Protein AF-A0A961HX75-F1 (afdb_monomer_lite)

Foldseek 3Di:
DDDDDPDPPPVVVVVVVVVVVVVVVVVVVVVCCCCVQPVVLVVVVVVQVVCCVPPLDGDDPPPDDDHPPVSVVVSVVVVVVSVVVVVVVVVVVVVVVVVVVVVVVVLVVLVVVLVVLLVVLVVVLVVDPDPVVNVVSVVVNVVSVLVNVLSVVVVVCVVVVDDDPVVVVVVNVVVVVVVPDDPDDDD

Secondary structure (DSSP, 8-state):
-------SSHHHHHHHHHHHHHHHHHHHHHHHHHIIIIIHHHHHHHHHHHHHHHH--PPPGGG-PPPPHHHHHHHHHHHHHHHHHHHHHHHHHHHHHHHHHHHHHHHHHHHHHHHHHHHHHHHHHHH--SHHHHHHHHHHHHHHHHHHHHHHHHHHHHHHS---HHHHHHHHHHHHHHHHS-S----

pLDDT: mean 78.59, std 14.72, range [42.94, 96.75]

Sequence (187 aa):
PEDESPGSQSYGMLSVLFPVLMWLASLVVAYVAVNRLVLRHVRRLSRKMRRFAVDRRLPPDAELPPMSRELAELDGAFTSMALALMADEAQMEDALREKNVLLREVYHRVKNNLQMISSIMNLQMRKAANPETRAALKRLQDRVLGLASVHRNLYQSADLSKTDAGALLREIFDQTLLAAIPPGIDP

Structure (mmCIF, N/CA/C/O backbone):
data_AF-A0A961HX75-F1
#
_entry.id   AF-A0A961HX75-F1
#
loop_
_atom_site.group_PDB
_atom_site.id
_atom_site.type_symbol
_atom_site.label_atom_id
_atom_site.label_alt_id
_atom_site.label_comp_id
_atom_site.label_asym_id
_atom_site.label_entity_id
_atom_site.label_seq_id
_atom_site.pdbx_PDB_ins_code
_atom_site.Cartn_x
_atom_site.Cartn_y
_atom_site.Cartn_z
_atom_site.occupancy
_atom_site.B_iso_or_equiv
_atom_site.auth_seq_id
_atom_site.auth_comp_id
_atom_site.auth_asym_id
_atom_site.auth_atom_id
_atom_site.pdbx_PDB_model_num
ATOM 1 N N . PRO A 1 1 ? 24.519 -1.259 -100.105 1.00 42.94 1 PRO A N 1
ATOM 2 C CA . PRO A 1 1 ? 25.694 -1.292 -99.210 1.00 42.94 1 PRO A CA 1
ATOM 3 C C . PRO A 1 1 ? 25.250 -0.939 -97.792 1.00 42.94 1 PRO A C 1
ATOM 5 O O . PRO A 1 1 ? 24.890 0.201 -97.512 1.00 42.94 1 PRO A O 1
ATOM 8 N N . GLU A 1 2 ? 25.152 -1.996 -96.998 1.00 59.16 2 GLU A N 1
ATOM 9 C CA . GLU A 1 2 ? 24.841 -2.046 -95.570 1.00 59.16 2 GLU A CA 1
ATOM 10 C C . GLU A 1 2 ? 25.858 -1.229 -94.755 1.00 59.16 2 GLU A C 1
ATOM 12 O O . GLU A 1 2 ? 27.020 -1.161 -95.152 1.00 59.16 2 GLU A O 1
ATOM 17 N N . ASP A 1 3 ? 25.433 -0.605 -93.651 1.00 49.53 3 ASP A N 1
ATOM 18 C CA . ASP A 1 3 ? 25.789 -1.112 -92.314 1.00 49.53 3 ASP A CA 1
ATOM 19 C C . ASP A 1 3 ? 25.005 -0.353 -91.220 1.00 49.53 3 ASP A C 1
ATOM 21 O O . ASP A 1 3 ? 25.159 0.856 -91.022 1.00 49.53 3 ASP A O 1
ATOM 25 N N . GLU A 1 4 ? 24.123 -1.072 -90.527 1.00 57.16 4 GLU A N 1
ATOM 26 C CA . GLU A 1 4 ? 23.479 -0.639 -89.288 1.00 57.16 4 GLU A CA 1
ATOM 27 C C . GLU A 1 4 ? 24.464 -0.847 -88.130 1.00 57.16 4 GLU A C 1
ATOM 29 O O . GLU A 1 4 ? 24.914 -1.963 -87.891 1.00 57.16 4 GLU A O 1
ATOM 34 N N . SER A 1 5 ? 24.764 0.195 -87.347 1.00 59.12 5 SER A N 1
ATOM 35 C CA . SER A 1 5 ? 25.568 0.054 -86.124 1.00 59.12 5 SER A CA 1
ATOM 36 C C . SER A 1 5 ? 24.761 0.445 -84.876 1.00 59.12 5 SER A C 1
ATOM 38 O O . SER A 1 5 ? 24.700 1.626 -84.521 1.00 59.12 5 SER A O 1
ATOM 40 N N . PRO A 1 6 ? 24.130 -0.514 -84.169 1.00 53.59 6 PRO A N 1
ATOM 41 C CA . PRO A 1 6 ? 23.463 -0.270 -82.895 1.00 53.59 6 PRO A CA 1
ATOM 42 C C . PRO A 1 6 ? 24.444 -0.544 -81.741 1.00 53.59 6 PRO A C 1
ATOM 44 O O . PRO A 1 6 ? 24.387 -1.585 -81.097 1.00 53.59 6 PRO A O 1
ATOM 47 N N . GLY A 1 7 ? 25.394 0.366 -81.493 1.00 55.06 7 GLY A N 1
ATOM 48 C CA . GLY A 1 7 ? 26.482 0.127 -80.523 1.00 55.06 7 GLY A CA 1
ATOM 49 C C . GLY A 1 7 ? 26.554 1.057 -79.304 1.00 55.06 7 GLY A C 1
ATOM 50 O O . GLY A 1 7 ? 27.229 0.733 -78.330 1.00 55.06 7 GLY A O 1
ATOM 51 N N . SER A 1 8 ? 25.890 2.217 -79.312 1.00 55.38 8 SER A N 1
ATOM 52 C CA . SER A 1 8 ? 26.200 3.297 -78.353 1.00 55.38 8 SER A CA 1
ATOM 53 C C . SER A 1 8 ? 25.237 3.449 -77.168 1.00 55.38 8 SER A C 1
ATOM 55 O O . SER A 1 8 ? 25.562 4.167 -76.224 1.00 55.38 8 SER A O 1
ATOM 57 N N . GLN A 1 9 ? 24.089 2.760 -77.143 1.00 55.41 9 GLN A N 1
ATOM 58 C CA . GLN A 1 9 ? 23.118 2.918 -76.043 1.00 55.41 9 GLN A CA 1
ATOM 59 C C . GLN A 1 9 ? 23.519 2.197 -74.741 1.00 55.41 9 GLN A C 1
ATOM 61 O O . GLN A 1 9 ? 23.086 2.594 -73.661 1.00 55.41 9 GLN A O 1
ATOM 66 N N . SER A 1 10 ? 24.385 1.179 -74.799 1.00 56.91 10 SER A N 1
ATOM 67 C CA . SER A 1 10 ? 24.663 0.329 -73.629 1.00 56.91 10 SER A CA 1
ATOM 68 C C . SER A 1 10 ? 25.615 0.959 -72.595 1.00 56.91 10 SER A C 1
ATOM 70 O O . SER A 1 10 ? 25.584 0.580 -71.425 1.00 56.91 10 SER A O 1
ATOM 72 N N . TYR A 1 11 ? 26.432 1.948 -72.985 1.00 61.22 11 TYR A N 1
ATOM 73 C CA . TYR A 1 11 ? 27.425 2.579 -72.097 1.00 61.22 11 TYR A CA 1
ATOM 74 C C . TYR A 1 11 ? 26.837 3.659 -71.171 1.00 61.22 11 TYR A C 1
ATOM 76 O O . TYR A 1 11 ? 27.363 3.884 -70.081 1.00 61.22 11 TYR A O 1
ATOM 84 N N . GLY A 1 12 ? 25.723 4.294 -71.554 1.00 62.84 12 GLY A N 1
ATOM 85 C CA . GLY A 1 12 ? 25.039 5.294 -70.720 1.00 62.84 12 GLY A CA 1
ATOM 86 C C . GLY A 1 12 ? 24.249 4.689 -69.554 1.00 62.84 12 GLY A C 1
ATOM 87 O O . GLY A 1 12 ? 24.083 5.324 -68.518 1.00 62.84 12 GLY A O 1
ATOM 88 N N . MET A 1 13 ? 23.796 3.440 -69.687 1.00 63.06 13 MET A N 1
ATOM 89 C CA . MET A 1 13 ? 23.022 2.763 -68.642 1.00 63.06 13 MET A CA 1
ATOM 90 C C . MET A 1 13 ? 23.916 2.283 -67.486 1.00 63.06 13 MET A C 1
ATOM 92 O O . MET A 1 13 ? 23.516 2.342 -66.325 1.00 63.06 13 MET A O 1
ATOM 96 N N . LEU A 1 14 ? 25.157 1.877 -67.787 1.00 66.81 14 LEU A N 1
ATOM 97 C CA . LEU A 1 14 ? 26.126 1.382 -66.802 1.00 66.81 14 LEU A CA 1
ATOM 98 C C . LEU A 1 14 ? 26.693 2.501 -65.902 1.00 66.81 14 LEU A C 1
ATOM 100 O O . LEU A 1 14 ? 26.947 2.266 -64.720 1.00 66.81 14 LEU A O 1
ATOM 104 N N . SER A 1 15 ? 26.848 3.725 -66.424 1.00 77.00 15 SER A N 1
ATOM 105 C CA . SER A 1 15 ? 27.356 4.881 -65.664 1.00 77.00 15 SER A CA 1
ATOM 106 C C . SER A 1 15 ? 26.352 5.425 -64.643 1.00 77.00 15 SER A C 1
ATOM 108 O O . SER A 1 15 ? 26.761 5.927 -63.599 1.00 77.00 15 SER A O 1
ATOM 110 N N . VAL A 1 16 ? 25.048 5.277 -64.897 1.00 84.62 16 VAL A N 1
ATOM 111 C CA . VAL A 1 16 ? 23.970 5.619 -63.949 1.00 84.62 16 VAL A CA 1
ATOM 112 C C . VAL A 1 16 ? 23.748 4.501 -62.925 1.00 84.62 16 VAL A C 1
ATOM 114 O O . VAL A 1 16 ? 23.386 4.769 -61.779 1.00 84.62 16 VAL A O 1
ATOM 117 N N . LEU A 1 17 ? 24.020 3.248 -63.299 1.00 87.12 17 LEU A N 1
ATOM 118 C CA . LEU A 1 17 ? 23.822 2.091 -62.427 1.00 87.12 17 LEU A CA 1
ATOM 119 C C . LEU A 1 17 ? 24.716 2.138 -61.178 1.00 87.12 17 LEU A C 1
ATOM 121 O O . LEU A 1 17 ? 24.259 1.833 -60.079 1.00 87.12 17 LEU A O 1
ATOM 125 N N . PHE A 1 18 ? 25.978 2.546 -61.331 1.00 89.25 18 PHE A N 1
ATOM 126 C CA . PHE A 1 18 ? 26.947 2.574 -60.232 1.00 89.25 18 PHE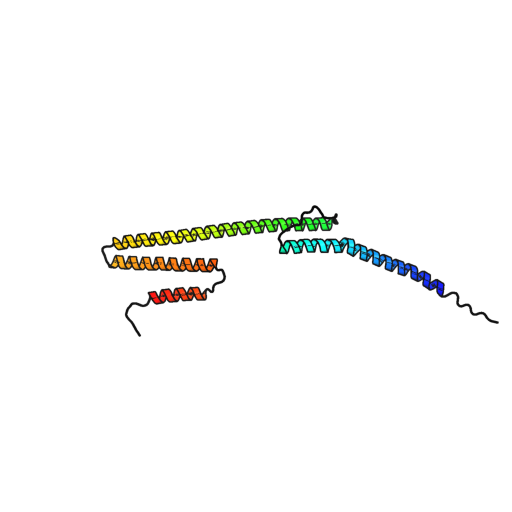 A CA 1
ATOM 127 C C . PHE A 1 18 ? 26.587 3.582 -59.114 1.00 89.25 18 PHE A C 1
ATOM 129 O O . PHE A 1 18 ? 26.524 3.165 -57.954 1.00 89.25 18 PHE A O 1
ATOM 136 N N . PRO A 1 19 ? 26.275 4.866 -59.402 1.00 93.00 19 PRO A N 1
ATOM 137 C CA . PRO A 1 19 ? 25.809 5.819 -58.392 1.00 93.00 19 PRO A CA 1
ATOM 138 C C . PRO A 1 19 ? 24.528 5.376 -57.684 1.00 93.00 19 PRO A C 1
ATOM 140 O O . PRO A 1 19 ? 24.415 5.527 -56.469 1.00 93.00 19 PRO A O 1
ATOM 143 N N . VAL A 1 20 ? 23.577 4.793 -58.420 1.00 93.50 20 VAL A N 1
ATOM 144 C CA . VAL A 1 20 ? 22.322 4.289 -57.843 1.00 93.50 20 VAL A CA 1
ATOM 145 C C . VAL A 1 20 ? 22.597 3.132 -56.882 1.00 93.50 20 VAL A C 1
ATOM 147 O O . VAL A 1 20 ? 22.057 3.099 -55.776 1.00 93.50 20 VAL A O 1
ATOM 150 N N . LEU A 1 21 ? 23.484 2.211 -57.261 1.00 94.50 21 LEU A N 1
ATOM 151 C CA . LEU A 1 21 ? 23.873 1.076 -56.426 1.00 94.50 21 LEU A CA 1
ATOM 152 C C . LEU A 1 21 ? 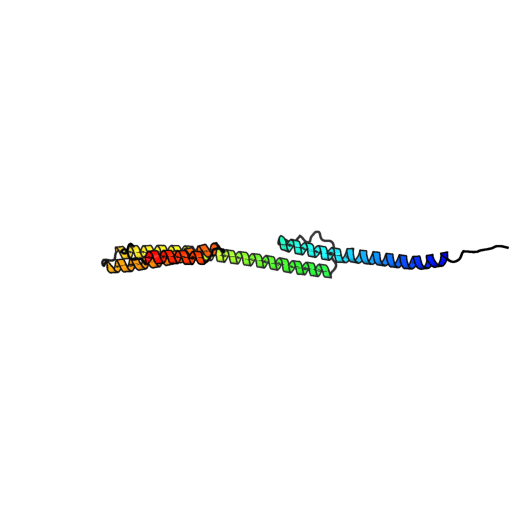24.618 1.538 -55.163 1.00 94.50 21 LEU A C 1
ATOM 154 O O . LEU A 1 21 ? 24.349 1.040 -54.071 1.00 94.50 21 LEU A O 1
ATOM 158 N N . MET A 1 22 ? 25.481 2.548 -55.279 1.00 93.81 22 MET A N 1
ATOM 159 C CA . MET A 1 22 ? 26.133 3.194 -54.135 1.00 93.81 22 MET A CA 1
ATOM 160 C C . MET A 1 22 ? 25.150 3.900 -53.205 1.00 93.81 22 MET A C 1
ATOM 162 O O . MET A 1 22 ? 25.266 3.779 -51.983 1.00 93.81 22 MET A O 1
ATOM 166 N N . TRP A 1 23 ? 24.150 4.583 -53.755 1.00 96.56 23 TRP A N 1
ATOM 167 C CA . TRP A 1 23 ? 23.112 5.227 -52.959 1.00 96.56 23 TRP A CA 1
ATOM 168 C C . TRP A 1 23 ? 22.277 4.199 -52.183 1.00 96.56 23 TRP A C 1
ATOM 170 O O . TRP A 1 23 ? 22.067 4.353 -50.980 1.00 96.56 23 TRP A O 1
ATOM 180 N N . LEU A 1 24 ? 21.901 3.090 -52.828 1.00 96.75 24 LEU A N 1
ATOM 181 C CA . LEU A 1 24 ? 21.219 1.969 -52.173 1.00 96.75 24 LEU A CA 1
ATOM 182 C C . LEU A 1 24 ? 22.079 1.324 -51.081 1.00 96.75 24 LEU A C 1
ATOM 184 O O . LEU A 1 24 ? 21.587 1.077 -49.980 1.00 96.75 24 LEU A O 1
ATOM 188 N N . ALA A 1 25 ? 23.366 1.089 -51.344 1.00 95.75 25 ALA A N 1
ATOM 189 C CA . ALA A 1 25 ? 24.286 0.540 -50.351 1.00 95.75 25 ALA A CA 1
ATOM 190 C C . ALA A 1 25 ? 24.419 1.464 -49.129 1.00 95.75 25 ALA A C 1
ATOM 192 O O . ALA A 1 25 ? 24.358 0.995 -47.992 1.00 95.75 25 ALA A O 1
ATOM 193 N N . SER A 1 26 ? 24.527 2.779 -49.345 1.00 95.19 26 SER A N 1
ATOM 194 C CA . SER A 1 26 ? 24.549 3.779 -48.272 1.00 95.19 26 SER A CA 1
ATOM 195 C C . SER A 1 26 ? 23.266 3.746 -47.436 1.00 95.19 26 SER A C 1
ATOM 197 O O . SER A 1 26 ? 23.334 3.728 -46.205 1.00 95.19 26 SER A O 1
ATOM 199 N N . LEU A 1 27 ? 22.101 3.635 -48.085 1.00 96.44 27 LEU A N 1
ATOM 200 C CA . LEU A 1 27 ? 20.806 3.527 -47.410 1.00 96.44 27 LEU A CA 1
ATOM 201 C C . LEU A 1 27 ? 20.727 2.272 -46.526 1.00 96.44 27 LEU A C 1
ATOM 203 O O . LEU A 1 27 ? 20.264 2.335 -45.386 1.00 96.44 27 LEU A O 1
ATOM 207 N N . VAL A 1 28 ? 21.227 1.138 -47.026 1.00 95.44 28 VAL A N 1
ATOM 208 C CA . VAL A 1 28 ? 21.290 -0.123 -46.273 1.00 95.44 28 VAL A CA 1
ATOM 209 C C . VAL A 1 28 ? 22.224 0.007 -45.073 1.00 95.44 28 VAL A C 1
ATOM 211 O O . VAL A 1 28 ? 21.853 -0.388 -43.968 1.00 95.44 28 VAL A O 1
ATOM 214 N N . VAL A 1 29 ? 23.411 0.590 -45.251 1.00 94.38 29 VAL A N 1
ATOM 215 C CA . VAL A 1 29 ? 24.362 0.811 -44.151 1.00 94.38 29 VAL A CA 1
ATOM 216 C C . VAL A 1 29 ? 23.759 1.731 -43.091 1.00 94.38 29 VAL A C 1
ATOM 218 O O . VAL A 1 29 ? 23.823 1.404 -41.906 1.00 94.38 29 VAL A O 1
ATOM 221 N N . ALA A 1 30 ? 23.114 2.828 -43.492 1.00 91.25 30 ALA A N 1
ATOM 222 C CA . ALA A 1 30 ? 22.435 3.741 -42.578 1.00 91.25 30 ALA A CA 1
ATOM 223 C C . ALA A 1 30 ? 21.309 3.035 -41.805 1.00 91.25 30 ALA A C 1
ATOM 225 O O . ALA A 1 30 ? 21.233 3.143 -40.579 1.00 91.25 30 ALA A O 1
ATOM 226 N N . TYR A 1 31 ? 20.482 2.240 -42.490 1.00 91.56 31 TYR A N 1
ATOM 227 C CA . TYR A 1 31 ? 19.426 1.446 -41.862 1.00 91.56 31 TYR A CA 1
ATOM 228 C C . TYR A 1 31 ? 19.986 0.448 -40.838 1.00 91.56 31 TYR A C 1
ATOM 230 O O . TYR A 1 31 ? 19.513 0.378 -39.698 1.00 91.56 31 TYR A O 1
ATOM 238 N N . VAL A 1 32 ? 21.027 -0.304 -41.213 1.00 89.25 32 VAL A N 1
ATOM 239 C CA . VAL A 1 32 ? 21.689 -1.272 -40.328 1.00 89.25 32 VAL A CA 1
ATOM 240 C C . VAL A 1 32 ? 22.315 -0.567 -39.128 1.00 89.25 32 VAL A C 1
ATOM 242 O O . VAL A 1 32 ? 22.169 -1.052 -38.004 1.00 89.25 32 VAL A O 1
ATOM 245 N N . ALA A 1 33 ? 22.960 0.582 -39.332 1.00 86.50 33 ALA A N 1
ATOM 246 C CA . ALA A 1 33 ? 23.552 1.377 -38.266 1.00 86.50 33 ALA A CA 1
ATOM 247 C C . ALA A 1 33 ? 22.489 1.827 -37.254 1.00 86.50 33 ALA A C 1
ATOM 249 O O . ALA A 1 33 ? 22.616 1.518 -36.071 1.00 86.50 33 ALA A O 1
ATOM 250 N N . VAL A 1 34 ? 21.395 2.451 -37.702 1.00 85.31 34 VAL A N 1
ATOM 251 C CA . VAL A 1 34 ? 20.303 2.910 -36.821 1.00 85.31 34 VAL A CA 1
ATOM 252 C C . VAL A 1 34 ? 19.674 1.743 -36.059 1.00 85.31 34 VAL A C 1
ATOM 254 O O . VAL A 1 34 ? 19.490 1.804 -34.838 1.00 85.31 34 VAL A O 1
ATOM 257 N N . ASN A 1 35 ? 19.381 0.643 -36.754 1.00 84.31 35 ASN A N 1
ATOM 258 C CA . ASN A 1 35 ? 18.752 -0.517 -36.132 1.00 84.31 35 ASN A CA 1
ATOM 259 C C . ASN A 1 35 ? 19.670 -1.200 -35.107 1.00 84.31 35 ASN A C 1
ATOM 261 O O . ASN A 1 35 ? 19.211 -1.635 -34.045 1.00 84.31 35 ASN A O 1
ATOM 265 N N . ARG A 1 36 ? 20.977 -1.271 -35.383 1.00 77.94 36 ARG A N 1
ATOM 266 C CA . ARG A 1 36 ? 21.943 -1.948 -34.511 1.00 77.94 36 ARG A CA 1
ATOM 267 C C . ARG A 1 36 ? 22.401 -1.077 -33.338 1.00 77.94 36 ARG A C 1
ATOM 269 O O . ARG A 1 36 ? 22.545 -1.617 -32.242 1.00 77.94 36 ARG A O 1
ATOM 276 N N . LEU A 1 37 ? 22.610 0.224 -33.548 1.00 75.25 37 LEU A N 1
ATOM 277 C CA . LEU A 1 37 ? 23.137 1.151 -32.538 1.00 75.25 37 LEU A CA 1
ATOM 278 C C . LEU A 1 37 ? 22.048 1.754 -31.653 1.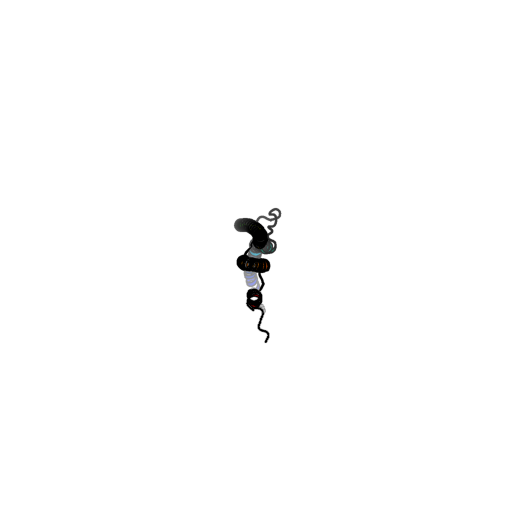00 75.25 37 LEU A C 1
ATOM 280 O O . LEU A 1 37 ? 22.265 1.876 -30.455 1.00 75.25 37 LEU A O 1
ATOM 284 N N . VAL A 1 38 ? 20.873 2.090 -32.187 1.00 78.94 38 VAL A N 1
ATOM 285 C CA . VAL A 1 38 ? 19.856 2.828 -31.416 1.00 78.94 38 VAL A CA 1
ATOM 286 C C . VAL A 1 38 ? 18.732 1.900 -30.974 1.00 78.94 38 VAL A C 1
ATOM 288 O O . VAL A 1 38 ? 18.509 1.689 -29.778 1.00 78.94 38 VAL A O 1
ATOM 291 N N . LEU A 1 39 ? 18.053 1.270 -31.938 1.00 81.44 39 LEU A N 1
ATOM 292 C CA . LEU A 1 39 ? 16.829 0.509 -31.668 1.00 81.44 39 LEU A CA 1
ATOM 293 C C . LEU A 1 39 ? 17.068 -0.682 -30.731 1.00 81.44 39 LEU A C 1
ATOM 295 O O . LEU A 1 39 ? 16.224 -0.980 -29.884 1.00 81.44 39 LEU A O 1
ATOM 299 N N . ARG A 1 40 ? 18.225 -1.348 -30.825 1.00 81.81 40 ARG A N 1
ATOM 300 C CA . ARG A 1 40 ? 18.572 -2.466 -29.934 1.00 81.81 40 ARG A CA 1
ATOM 301 C C . ARG A 1 40 ? 18.650 -2.047 -28.461 1.00 81.81 40 ARG A C 1
ATOM 303 O O . ARG A 1 40 ? 18.170 -2.793 -27.605 1.00 81.81 40 ARG A O 1
ATOM 310 N N . HIS A 1 41 ? 19.229 -0.886 -28.161 1.00 81.50 41 HIS A N 1
ATOM 311 C CA . HIS A 1 41 ? 19.435 -0.435 -26.784 1.00 81.50 41 HIS A CA 1
ATOM 312 C C . HIS A 1 41 ? 18.163 0.144 -26.165 1.00 81.50 41 HIS A C 1
ATOM 314 O O . HIS A 1 41 ? 17.824 -0.213 -25.037 1.00 81.50 41 HIS A O 1
ATOM 320 N N . VAL A 1 42 ? 17.385 0.916 -26.928 1.00 83.69 42 VAL A N 1
ATOM 321 C CA . VAL A 1 42 ? 16.081 1.428 -26.470 1.00 83.69 42 VAL A CA 1
ATOM 322 C C . VAL A 1 42 ? 15.125 0.274 -26.155 1.00 83.69 42 VAL A C 1
ATOM 324 O O . VAL A 1 42 ? 14.537 0.213 -25.075 1.00 83.69 42 VAL A O 1
ATOM 327 N N . ARG A 1 43 ? 15.029 -0.727 -27.044 1.00 83.94 43 ARG A N 1
ATOM 328 C CA . ARG A 1 43 ? 14.218 -1.935 -26.791 1.00 83.94 43 ARG A CA 1
ATOM 329 C C . ARG A 1 43 ? 14.729 -2.756 -25.606 1.00 83.94 43 ARG A C 1
ATOM 331 O O . ARG A 1 43 ? 13.977 -3.540 -25.031 1.00 83.94 43 ARG A O 1
ATOM 338 N N . ARG A 1 44 ? 16.011 -2.655 -25.254 1.00 81.88 44 ARG A N 1
ATOM 339 C CA . ARG A 1 44 ? 16.584 -3.332 -24.083 1.00 81.88 44 ARG A CA 1
ATOM 340 C C . ARG A 1 44 ? 16.188 -2.625 -22.791 1.00 81.88 44 ARG A C 1
ATOM 342 O O . ARG A 1 44 ? 15.696 -3.306 -21.896 1.00 81.88 44 ARG A O 1
ATOM 349 N N . LEU A 1 45 ? 16.313 -1.301 -22.732 1.00 84.69 45 LEU A N 1
ATOM 350 C CA . LEU A 1 45 ? 15.868 -0.517 -21.581 1.00 84.69 45 LEU A CA 1
ATOM 351 C C . LEU A 1 45 ? 14.355 -0.661 -21.358 1.00 84.69 45 LEU A C 1
ATOM 353 O O . LEU A 1 45 ? 13.926 -1.001 -20.262 1.00 84.69 45 LEU A O 1
ATOM 357 N N . SER A 1 46 ? 13.550 -0.554 -22.419 1.00 86.69 46 SER A N 1
ATOM 358 C CA . SER A 1 46 ? 12.098 -0.770 -22.339 1.00 86.69 46 SER A CA 1
ATOM 359 C C . SER A 1 46 ? 11.737 -2.152 -21.770 1.00 86.69 46 SER A C 1
ATOM 361 O O . SER A 1 46 ? 10.820 -2.279 -20.959 1.00 86.69 46 SER A O 1
ATOM 363 N N . ARG A 1 47 ? 12.490 -3.203 -22.131 1.00 86.38 47 ARG A N 1
ATOM 364 C CA . ARG A 1 47 ? 12.309 -4.540 -21.544 1.00 86.38 47 ARG A CA 1
ATOM 365 C C . ARG A 1 47 ? 12.700 -4.594 -20.065 1.00 86.38 47 ARG A C 1
ATOM 367 O O . ARG A 1 47 ? 11.980 -5.249 -19.318 1.00 86.38 47 ARG A O 1
ATOM 374 N N . LYS A 1 48 ? 13.786 -3.930 -19.640 1.00 84.56 48 LYS A N 1
ATOM 375 C CA . LYS A 1 48 ? 14.157 -3.812 -18.214 1.00 84.56 48 LYS A CA 1
ATOM 376 C C . LYS A 1 48 ? 13.040 -3.126 -17.424 1.00 84.56 48 LYS A C 1
ATOM 378 O O . LYS A 1 48 ? 12.554 -3.700 -16.457 1.00 84.56 48 LYS A O 1
ATOM 383 N N . MET A 1 49 ? 12.574 -1.966 -17.891 1.00 88.12 49 MET A N 1
ATOM 384 C CA . MET A 1 49 ? 11.502 -1.198 -17.246 1.00 88.12 49 MET A CA 1
ATOM 385 C C . MET A 1 49 ? 10.211 -2.011 -17.134 1.00 88.12 49 MET A C 1
ATOM 387 O O . MET A 1 49 ? 9.606 -2.067 -16.069 1.00 88.12 49 MET A O 1
ATOM 391 N N . ARG A 1 50 ? 9.809 -2.704 -18.209 1.00 88.38 50 ARG A N 1
ATOM 392 C CA . ARG A 1 50 ? 8.595 -3.530 -18.197 1.00 88.38 50 ARG A CA 1
ATOM 393 C C . ARG A 1 50 ? 8.707 -4.732 -17.259 1.00 88.38 50 ARG A C 1
ATOM 395 O O . ARG A 1 50 ? 7.719 -5.086 -16.636 1.00 88.38 50 ARG A O 1
ATOM 402 N N . ARG A 1 51 ? 9.887 -5.352 -17.149 1.00 87.50 51 ARG A N 1
ATOM 403 C CA . ARG A 1 51 ? 10.125 -6.429 -16.173 1.00 87.50 51 ARG A CA 1
ATOM 404 C C . ARG A 1 51 ? 10.095 -5.903 -14.743 1.00 87.50 51 ARG A C 1
ATOM 406 O O . ARG A 1 51 ? 9.424 -6.491 -13.909 1.00 87.50 51 ARG A O 1
ATOM 413 N N . PHE A 1 52 ? 10.740 -4.769 -14.477 1.00 89.75 52 PHE A N 1
ATOM 414 C CA . PHE A 1 52 ? 10.681 -4.123 -13.167 1.00 89.75 52 PHE A CA 1
ATOM 415 C C . PHE A 1 52 ? 9.246 -3.749 -12.767 1.00 89.75 52 PHE A C 1
ATOM 417 O O . PHE A 1 52 ? 8.868 -3.929 -11.616 1.00 89.75 52 PHE A O 1
ATOM 424 N N . ALA A 1 53 ? 8.427 -3.287 -13.715 1.00 87.62 53 ALA A N 1
ATOM 425 C CA . ALA A 1 53 ? 7.027 -2.958 -13.457 1.00 87.62 53 ALA A CA 1
ATOM 426 C C . ALA A 1 53 ? 6.177 -4.165 -13.013 1.00 87.62 53 ALA A C 1
ATOM 428 O O . ALA A 1 53 ? 5.156 -3.960 -12.367 1.00 87.62 53 ALA A O 1
ATOM 429 N N . VAL A 1 54 ? 6.583 -5.395 -13.353 1.00 89.00 54 VAL A N 1
ATOM 430 C CA . VAL A 1 54 ? 5.880 -6.628 -12.962 1.00 89.00 54 VAL A CA 1
ATOM 431 C C . VAL A 1 54 ? 6.516 -7.258 -11.724 1.00 89.00 54 VAL A C 1
ATOM 433 O O . VAL A 1 54 ? 5.816 -7.560 -10.766 1.00 89.00 54 VAL A O 1
ATOM 436 N N . ASP A 1 55 ? 7.840 -7.422 -11.727 1.00 88.62 55 ASP A N 1
ATOM 437 C CA . ASP A 1 55 ? 8.540 -8.250 -10.738 1.00 88.62 55 ASP A CA 1
ATOM 438 C C . ASP A 1 55 ? 9.254 -7.438 -9.647 1.00 88.62 55 ASP A C 1
ATOM 440 O O . ASP A 1 55 ? 9.834 -8.031 -8.739 1.00 88.62 55 ASP A O 1
ATOM 444 N N . ARG A 1 56 ? 9.295 -6.099 -9.755 1.00 86.19 56 ARG A N 1
ATOM 445 C CA . ARG A 1 56 ? 10.046 -5.185 -8.863 1.00 86.19 56 ARG A CA 1
ATOM 446 C C . ARG A 1 56 ? 11.523 -5.555 -8.674 1.00 86.19 56 ARG A C 1
ATOM 448 O O . ARG A 1 56 ? 12.143 -5.192 -7.684 1.00 86.19 56 ARG A O 1
ATOM 455 N N . ARG A 1 57 ? 12.121 -6.277 -9.626 1.00 83.50 57 ARG A N 1
ATOM 456 C CA . ARG A 1 57 ? 13.525 -6.714 -9.570 1.00 83.50 57 ARG A CA 1
ATOM 457 C C . ARG A 1 57 ? 14.357 -6.020 -10.634 1.00 83.50 57 ARG A C 1
ATOM 459 O O . ARG A 1 57 ? 13.979 -5.999 -11.808 1.00 83.50 57 ARG A O 1
ATOM 466 N N . LEU A 1 58 ? 15.519 -5.513 -10.230 1.00 81.44 58 LEU A N 1
ATOM 467 C CA . LEU A 1 58 ? 16.546 -5.072 -11.165 1.00 81.44 58 LEU A CA 1
ATOM 468 C C . LEU A 1 58 ? 17.474 -6.245 -11.521 1.00 81.44 58 LEU A C 1
ATOM 470 O O . LEU A 1 58 ? 17.905 -6.974 -10.626 1.00 81.44 58 LEU A O 1
ATOM 474 N N . PRO A 1 59 ? 17.793 -6.456 -12.809 1.00 71.88 59 PRO A N 1
ATOM 475 C CA . PRO A 1 59 ? 18.829 -7.401 -13.204 1.00 71.88 59 PRO A CA 1
ATOM 476 C C . PRO A 1 59 ? 20.208 -6.917 -12.721 1.00 71.88 59 PRO A C 1
ATOM 478 O O . PRO A 1 59 ? 20.458 -5.716 -12.796 1.00 71.88 59 PRO A O 1
ATOM 481 N N . PRO A 1 60 ? 21.121 -7.816 -12.313 1.00 69.19 60 PRO A N 1
ATOM 482 C CA . PRO A 1 60 ? 22.502 -7.453 -12.001 1.00 69.19 60 PRO A CA 1
ATOM 483 C C . PRO A 1 60 ? 23.205 -6.810 -13.207 1.00 69.19 60 PRO A C 1
ATOM 485 O O . PRO A 1 60 ? 23.085 -7.299 -14.333 1.00 69.19 60 PRO A O 1
ATOM 488 N N . ASP A 1 61 ? 23.984 -5.752 -12.975 1.00 67.00 61 ASP A N 1
ATOM 489 C CA . ASP A 1 61 ? 24.659 -4.981 -14.036 1.00 67.00 61 ASP A CA 1
ATOM 490 C C . ASP A 1 61 ? 25.813 -5.728 -14.73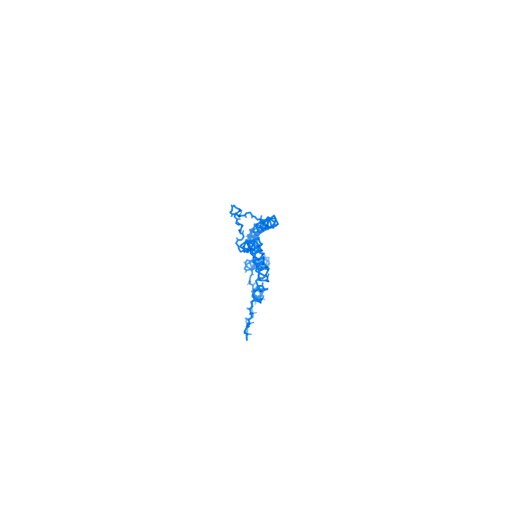5 1.00 67.00 61 ASP A C 1
ATOM 492 O O . ASP A 1 61 ? 26.347 -5.260 -15.740 1.00 67.00 61 ASP A O 1
ATOM 496 N N . ALA A 1 62 ? 26.185 -6.912 -14.242 1.00 58.09 62 ALA A N 1
ATOM 497 C CA . ALA A 1 62 ? 27.438 -7.590 -14.573 1.00 58.09 62 ALA A CA 1
ATOM 498 C C . ALA A 1 62 ? 27.555 -8.149 -16.009 1.00 58.09 62 ALA A C 1
ATOM 500 O O . ALA A 1 62 ? 28.657 -8.472 -16.440 1.00 58.09 62 ALA A O 1
ATOM 501 N N . GLU A 1 63 ? 26.470 -8.255 -16.781 1.00 59.59 63 GLU A N 1
ATOM 502 C CA . GLU A 1 63 ? 26.485 -8.959 -18.084 1.00 59.59 63 GLU A CA 1
ATOM 503 C C . GLU A 1 63 ? 26.215 -8.055 -19.292 1.00 59.59 63 GLU A C 1
ATOM 505 O O . GLU A 1 63 ? 25.839 -8.496 -20.382 1.00 59.59 63 GLU A O 1
ATOM 510 N N . LEU A 1 64 ? 26.336 -6.749 -19.101 1.00 64.25 64 LEU A N 1
ATOM 511 C CA . LEU A 1 64 ? 25.764 -5.777 -20.008 1.00 64.25 64 LEU A CA 1
ATOM 512 C C . LEU A 1 64 ? 26.849 -5.192 -20.936 1.00 64.25 64 LEU A C 1
ATOM 514 O O . LEU A 1 64 ? 27.745 -4.502 -20.463 1.00 64.25 64 LEU A O 1
ATOM 518 N N . PRO A 1 65 ? 26.767 -5.416 -22.269 1.00 68.50 65 PRO A N 1
ATOM 519 C CA . PRO A 1 65 ? 27.684 -4.791 -23.217 1.00 68.50 65 PRO A CA 1
ATOM 520 C C . PRO A 1 65 ? 27.655 -3.263 -23.077 1.00 68.50 65 PRO A C 1
ATOM 522 O O . PRO A 1 65 ? 26.576 -2.730 -22.772 1.00 68.50 65 PRO A O 1
ATOM 525 N N . PRO A 1 66 ? 28.777 -2.573 -23.360 1.00 69.00 66 PRO A N 1
ATOM 526 C CA . PRO A 1 66 ? 28.882 -1.127 -23.207 1.00 69.00 66 PRO A CA 1
ATOM 527 C C . PRO A 1 66 ? 27.800 -0.411 -24.023 1.00 69.00 66 PRO A C 1
ATOM 529 O O . PRO A 1 66 ? 27.608 -0.683 -25.210 1.00 69.00 66 PRO A O 1
ATOM 532 N N . MET A 1 67 ? 27.067 0.478 -23.355 1.00 74.69 67 MET A N 1
ATOM 533 C CA . MET A 1 67 ? 26.036 1.338 -23.943 1.00 74.69 67 MET A CA 1
ATOM 534 C C . MET A 1 67 ? 26.651 2.647 -24.456 1.00 74.69 67 MET A C 1
ATOM 536 O O . MET A 1 67 ? 27.780 2.987 -24.101 1.00 74.69 67 MET A O 1
ATOM 540 N N . SER A 1 68 ? 25.902 3.408 -25.263 1.00 80.94 68 SER A N 1
ATOM 541 C CA . SER A 1 68 ? 26.262 4.812 -25.504 1.00 80.94 68 SER A CA 1
ATOM 542 C C . SER A 1 68 ? 26.159 5.615 -24.200 1.00 80.94 68 SER A C 1
ATOM 544 O O . SER A 1 68 ? 25.456 5.203 -23.273 1.00 80.94 68 SER A O 1
ATOM 546 N N . ARG A 1 69 ? 26.851 6.758 -24.116 1.00 82.12 69 ARG A N 1
ATOM 547 C CA . ARG A 1 69 ? 26.894 7.579 -22.892 1.00 82.12 69 ARG A CA 1
ATOM 548 C C . ARG A 1 69 ? 25.498 8.033 -22.455 1.00 82.12 69 ARG A C 1
ATOM 550 O O . ARG A 1 69 ? 25.165 7.928 -21.283 1.00 82.12 69 ARG A O 1
ATOM 557 N N . GLU A 1 70 ? 24.669 8.432 -23.412 1.00 83.81 70 GLU A N 1
ATOM 558 C CA . GLU A 1 70 ? 23.306 8.929 -23.194 1.00 83.81 70 GLU A CA 1
ATOM 559 C C . GLU A 1 70 ? 22.387 7.826 -22.649 1.00 83.81 70 GLU A C 1
ATOM 561 O O . GLU A 1 70 ? 21.549 8.051 -21.781 1.00 83.81 70 GLU A O 1
ATOM 566 N N . LEU A 1 71 ? 22.550 6.599 -23.149 1.00 81.69 71 LEU A N 1
ATOM 567 C CA . LEU A 1 71 ? 21.753 5.460 -22.704 1.00 81.69 71 LEU A CA 1
ATOM 568 C C . LEU A 1 71 ? 22.215 4.925 -21.348 1.00 81.69 71 LEU A C 1
ATOM 570 O O . LEU A 1 71 ? 21.382 4.451 -20.579 1.00 81.69 71 LEU A O 1
ATOM 574 N N . ALA A 1 72 ? 23.512 5.014 -21.050 1.00 83.25 72 ALA A N 1
ATOM 575 C CA . ALA A 1 72 ? 24.043 4.694 -19.731 1.00 83.25 72 ALA A CA 1
ATOM 576 C C . ALA A 1 72 ? 23.517 5.668 -18.663 1.00 83.25 72 ALA A C 1
ATOM 578 O O . ALA A 1 72 ? 23.129 5.233 -17.582 1.00 83.25 72 ALA A O 1
ATOM 579 N N . GLU A 1 73 ? 23.433 6.963 -18.980 1.00 87.19 73 GLU A N 1
ATOM 580 C CA . GLU A 1 73 ? 22.833 7.969 -18.097 1.00 87.19 73 GLU A CA 1
ATOM 581 C C . GLU A 1 73 ? 21.353 7.665 -17.819 1.00 87.19 73 GLU A C 1
ATOM 583 O O . GLU A 1 73 ? 20.922 7.656 -16.665 1.00 87.19 73 GLU A O 1
ATOM 588 N N . LEU A 1 74 ? 20.587 7.315 -18.858 1.00 87.62 74 LEU A N 1
ATOM 589 C CA . LEU A 1 74 ? 19.179 6.946 -18.712 1.00 87.62 74 LEU A CA 1
ATOM 590 C C . LEU A 1 74 ? 18.978 5.643 -17.913 1.00 87.62 74 LEU A C 1
ATOM 592 O O . LEU A 1 74 ? 18.051 5.561 -17.108 1.00 87.62 74 LEU A O 1
ATOM 596 N N . ASP A 1 75 ? 19.826 4.628 -18.109 1.00 85.75 75 ASP A N 1
ATOM 597 C CA . ASP A 1 75 ? 19.792 3.377 -17.331 1.00 85.75 75 ASP A CA 1
ATOM 598 C C . ASP A 1 75 ? 20.130 3.632 -15.853 1.00 85.75 75 ASP A C 1
ATOM 600 O O . ASP A 1 75 ? 19.467 3.084 -14.970 1.00 85.75 75 ASP A O 1
ATOM 604 N N . GLY A 1 76 ? 21.088 4.523 -15.576 1.00 87.25 76 GLY A N 1
ATOM 605 C CA . GLY A 1 76 ? 21.428 4.966 -14.223 1.00 87.25 76 GLY A CA 1
ATOM 606 C C . GLY A 1 76 ? 20.286 5.723 -13.540 1.00 87.25 76 GLY A C 1
ATOM 607 O O . GLY A 1 76 ? 19.932 5.404 -12.406 1.00 87.25 76 GLY A O 1
ATOM 608 N N . ALA A 1 77 ? 19.656 6.671 -14.241 1.00 90.06 77 ALA A N 1
ATOM 609 C CA . ALA A 1 77 ? 18.506 7.423 -13.734 1.00 90.06 77 ALA A CA 1
ATOM 610 C C . ALA A 1 77 ? 17.280 6.528 -13.486 1.00 90.06 77 ALA A C 1
ATOM 612 O O . ALA A 1 77 ? 16.578 6.676 -12.486 1.00 90.06 77 ALA A O 1
ATOM 613 N N . PHE A 1 78 ? 17.026 5.562 -14.371 1.00 89.56 78 PHE A N 1
ATOM 614 C CA . PHE A 1 78 ? 15.984 4.563 -14.146 1.00 89.56 78 PHE A CA 1
ATOM 615 C C . PHE A 1 78 ? 16.296 3.700 -12.917 1.00 89.56 78 PHE A C 1
ATOM 617 O O . PHE A 1 78 ? 15.413 3.468 -12.093 1.00 89.56 78 PHE A O 1
ATOM 624 N N . THR A 1 79 ? 17.543 3.248 -12.777 1.00 90.12 79 THR A N 1
ATOM 625 C CA . THR A 1 79 ? 17.980 2.406 -11.659 1.00 90.12 79 THR A CA 1
ATOM 626 C C . THR A 1 79 ? 17.845 3.121 -10.318 1.00 90.12 79 THR A C 1
ATOM 628 O O . THR A 1 79 ? 17.314 2.538 -9.373 1.00 90.12 79 THR A O 1
ATOM 631 N N . SER A 1 80 ? 18.243 4.392 -10.228 1.00 92.38 80 SER A N 1
ATOM 632 C CA . SER A 1 80 ? 18.084 5.177 -8.999 1.00 92.38 80 SER A CA 1
ATOM 633 C C . SER A 1 80 ? 16.612 5.380 -8.631 1.00 92.38 80 SER A C 1
ATOM 635 O O . SER A 1 80 ? 16.243 5.179 -7.474 1.00 92.38 80 SER A O 1
ATOM 637 N N . MET A 1 81 ? 15.750 5.687 -9.608 1.00 92.69 81 MET A N 1
ATOM 638 C CA . MET A 1 81 ? 14.304 5.797 -9.395 1.00 92.69 81 MET A CA 1
ATOM 639 C C . MET A 1 81 ? 13.693 4.468 -8.937 1.00 92.69 81 MET A C 1
ATOM 641 O O . MET A 1 81 ? 12.867 4.447 -8.029 1.00 92.69 81 MET A O 1
ATOM 645 N N . ALA A 1 82 ? 14.095 3.356 -9.552 1.00 92.00 82 ALA A N 1
ATOM 646 C CA . ALA A 1 82 ? 13.592 2.031 -9.220 1.00 92.00 82 ALA A CA 1
ATOM 647 C C . ALA A 1 82 ? 13.979 1.617 -7.790 1.00 92.00 82 ALA A C 1
ATOM 649 O O . ALA A 1 82 ? 13.130 1.126 -7.050 1.00 92.00 82 ALA A O 1
ATOM 650 N N . LEU A 1 83 ? 15.222 1.882 -7.376 1.00 92.00 83 LEU A N 1
ATOM 651 C CA . LEU A 1 83 ? 15.681 1.646 -6.004 1.00 92.00 83 LEU A CA 1
ATOM 652 C C . LEU A 1 83 ? 14.950 2.532 -4.988 1.00 92.00 83 LEU A C 1
ATOM 654 O O . LEU A 1 83 ? 14.527 2.035 -3.947 1.00 92.00 83 LEU A O 1
ATOM 658 N N . ALA A 1 84 ? 14.764 3.819 -5.297 1.00 93.44 84 ALA A N 1
ATOM 659 C CA . ALA A 1 84 ? 14.012 4.733 -4.440 1.00 93.44 84 ALA A CA 1
ATOM 660 C C . ALA A 1 84 ? 12.553 4.283 -4.273 1.00 93.44 84 ALA A C 1
ATOM 662 O O . ALA A 1 84 ? 12.047 4.263 -3.155 1.00 93.44 84 ALA A O 1
ATOM 663 N N . LEU A 1 85 ? 11.904 3.853 -5.361 1.00 93.69 85 LEU A N 1
ATOM 664 C CA . LEU A 1 85 ? 10.536 3.338 -5.327 1.00 93.69 85 LEU A CA 1
ATOM 665 C C . LEU A 1 85 ? 10.417 2.085 -4.453 1.00 93.69 85 LEU A C 1
ATOM 667 O O . LEU A 1 85 ? 9.497 1.994 -3.652 1.00 93.69 85 LEU A O 1
ATOM 671 N N . MET A 1 86 ? 11.343 1.132 -4.584 1.00 92.12 86 MET A N 1
ATOM 672 C CA . MET A 1 86 ? 11.335 -0.079 -3.755 1.00 92.12 86 MET A CA 1
ATOM 673 C C . MET A 1 86 ? 11.532 0.235 -2.268 1.00 92.12 86 MET A C 1
ATOM 675 O O . MET A 1 86 ? 10.928 -0.414 -1.419 1.00 92.12 86 MET A O 1
ATOM 679 N N . ALA A 1 87 ? 12.382 1.213 -1.945 1.00 93.50 87 ALA A N 1
ATOM 680 C CA . ALA A 1 87 ? 12.601 1.639 -0.567 1.00 93.50 87 ALA A CA 1
ATOM 681 C C . ALA A 1 87 ? 11.353 2.311 0.030 1.00 93.50 87 ALA A C 1
ATOM 683 O O . ALA A 1 87 ? 10.996 2.016 1.169 1.00 93.50 87 ALA A O 1
ATOM 684 N N . ASP A 1 88 ? 10.683 3.171 -0.739 1.00 94.31 88 ASP A N 1
ATOM 685 C CA . ASP A 1 88 ? 9.430 3.818 -0.336 1.00 94.31 88 ASP A CA 1
ATOM 686 C C . ASP A 1 88 ? 8.299 2.794 -0.148 1.00 94.31 88 ASP A C 1
ATOM 688 O O . ASP A 1 88 ? 7.623 2.792 0.880 1.00 94.31 88 ASP A O 1
ATOM 692 N N . GLU A 1 89 ? 8.158 1.844 -1.080 1.00 91.06 89 GLU A N 1
ATOM 693 C CA . GLU A 1 89 ? 7.188 0.745 -0.990 1.00 91.06 89 GLU A CA 1
ATOM 694 C C . GLU A 1 89 ? 7.411 -0.090 0.282 1.00 91.06 89 GLU A C 1
ATOM 696 O O . GLU A 1 89 ? 6.471 -0.304 1.047 1.00 91.06 89 GLU A O 1
ATOM 701 N N . ALA A 1 90 ? 8.659 -0.464 0.582 1.00 92.69 90 ALA A N 1
ATOM 702 C CA . ALA A 1 90 ? 8.997 -1.197 1.802 1.00 92.69 90 ALA A CA 1
ATOM 703 C C . ALA A 1 90 ? 8.685 -0.398 3.083 1.00 92.69 90 ALA A C 1
ATOM 705 O O . ALA A 1 90 ? 8.114 -0.943 4.028 1.00 92.69 90 ALA A O 1
ATOM 706 N N . GLN A 1 91 ? 9.003 0.901 3.118 1.00 94.88 91 GLN A N 1
ATOM 707 C CA . GLN A 1 91 ? 8.668 1.761 4.260 1.00 94.88 91 GLN A CA 1
ATOM 708 C C . GLN A 1 91 ? 7.157 1.885 4.459 1.00 94.88 91 GLN A C 1
ATOM 710 O O . GLN A 1 91 ? 6.670 1.851 5.591 1.00 94.88 91 GLN A O 1
ATOM 715 N N . MET A 1 92 ? 6.402 2.013 3.369 1.00 92.31 92 MET A N 1
ATOM 716 C CA . MET A 1 92 ? 4.951 2.115 3.419 1.00 92.31 92 MET A CA 1
ATOM 717 C C . MET A 1 92 ? 4.313 0.804 3.891 1.00 92.31 92 MET A C 1
ATOM 719 O O . MET A 1 92 ? 3.404 0.838 4.722 1.00 92.31 92 MET A O 1
ATOM 723 N N . GLU A 1 93 ? 4.809 -0.347 3.434 1.00 89.94 93 GLU A N 1
ATOM 724 C CA . GLU A 1 93 ? 4.381 -1.660 3.926 1.00 89.94 93 GLU A CA 1
ATOM 725 C C . GLU A 1 93 ? 4.655 -1.840 5.423 1.00 89.94 93 GLU A C 1
ATOM 727 O O . GLU A 1 93 ? 3.779 -2.310 6.158 1.00 89.94 93 GLU A O 1
ATOM 732 N N . ASP A 1 94 ? 5.833 -1.440 5.900 1.00 91.62 94 ASP A N 1
ATOM 733 C CA . ASP A 1 94 ? 6.181 -1.523 7.319 1.00 91.62 94 ASP A CA 1
ATOM 734 C C . ASP A 1 94 ? 5.317 -0.584 8.171 1.00 91.62 94 ASP A C 1
ATOM 736 O O . ASP A 1 94 ? 4.770 -1.010 9.192 1.00 91.62 94 ASP A O 1
ATOM 740 N N . ALA A 1 95 ? 5.086 0.652 7.720 1.00 86.19 95 ALA A N 1
ATOM 741 C CA . ALA A 1 95 ? 4.195 1.596 8.393 1.00 86.19 95 ALA A CA 1
ATOM 742 C C . ALA A 1 95 ? 2.742 1.090 8.439 1.00 86.19 95 ALA A C 1
ATOM 744 O O . ALA A 1 95 ? 2.047 1.247 9.448 1.00 86.19 95 ALA A O 1
ATOM 745 N N . LEU A 1 96 ? 2.264 0.454 7.364 1.00 83.81 96 LEU A N 1
ATOM 746 C CA . LEU A 1 96 ? 0.952 -0.196 7.339 1.00 83.81 96 LEU A CA 1
ATOM 747 C C . LEU A 1 96 ? 0.893 -1.369 8.319 1.00 83.81 96 LEU A C 1
ATOM 749 O O . LEU A 1 96 ? -0.094 -1.517 9.044 1.00 83.81 96 LEU A O 1
ATOM 753 N N . ARG A 1 97 ? 1.944 -2.192 8.381 1.00 83.56 97 ARG A N 1
ATOM 754 C CA . ARG A 1 97 ? 2.037 -3.307 9.329 1.00 83.56 97 ARG A CA 1
ATOM 755 C C . ARG A 1 97 ? 1.995 -2.807 10.771 1.00 83.56 97 ARG A C 1
ATOM 757 O O . ARG A 1 97 ? 1.216 -3.340 11.560 1.00 83.56 97 ARG A O 1
ATOM 764 N N . GLU A 1 98 ? 2.763 -1.774 11.101 1.00 84.62 98 GLU A N 1
ATOM 765 C CA . GLU A 1 98 ? 2.765 -1.155 12.430 1.00 84.62 98 GLU A CA 1
ATOM 766 C C . GLU A 1 98 ? 1.380 -0.607 12.789 1.00 84.62 98 GLU A C 1
ATOM 768 O O . GLU A 1 98 ? 0.838 -0.936 13.847 1.00 84.62 98 GLU A O 1
ATOM 773 N N . LYS A 1 99 ? 0.747 0.145 11.878 1.00 76.31 99 LYS A N 1
ATOM 774 C CA . LYS A 1 99 ? -0.621 0.643 12.079 1.00 76.31 99 LYS A CA 1
ATOM 775 C C . LYS A 1 99 ? -1.618 -0.485 12.329 1.00 76.31 99 LYS A C 1
ATOM 777 O O . LYS A 1 99 ? -2.426 -0.374 13.247 1.00 76.31 99 LYS A O 1
ATOM 782 N N . ASN A 1 100 ? -1.547 -1.579 11.574 1.00 79.12 100 ASN A N 1
ATOM 783 C CA . ASN A 1 100 ? -2.426 -2.734 11.769 1.00 79.12 100 ASN A CA 1
ATOM 784 C C . ASN A 1 100 ? -2.225 -3.396 13.141 1.00 79.12 100 ASN A C 1
ATOM 786 O O . ASN A 1 100 ? -3.201 -3.762 13.799 1.00 79.12 100 ASN A O 1
ATOM 790 N N . VAL A 1 101 ? -0.979 -3.522 13.605 1.00 81.00 101 VAL A N 1
ATOM 791 C CA . VAL A 1 101 ? -0.673 -4.048 14.945 1.00 81.00 101 VAL A CA 1
ATOM 792 C C . VAL A 1 101 ? -1.227 -3.126 16.033 1.00 81.00 101 VAL A C 1
ATOM 794 O O . VAL A 1 101 ? -1.899 -3.602 16.948 1.00 81.00 101 VAL A O 1
ATOM 797 N N . LEU A 1 102 ? -1.009 -1.814 15.915 1.00 80.06 102 LEU A N 1
ATOM 798 C CA . LEU A 1 102 ? -1.523 -0.824 16.864 1.00 80.06 102 LEU A CA 1
ATOM 799 C C . LEU A 1 102 ? -3.055 -0.831 16.924 1.00 80.06 102 LEU A C 1
ATOM 801 O O . LEU A 1 102 ? -3.628 -0.832 18.013 1.00 80.06 102 LEU A O 1
ATOM 805 N N . LEU A 1 103 ? -3.728 -0.886 15.773 1.00 79.88 103 LEU A N 1
ATOM 806 C CA . LEU A 1 103 ? -5.189 -0.973 15.709 1.00 79.88 103 LEU A CA 1
ATOM 807 C C . LEU A 1 103 ? -5.712 -2.239 16.395 1.00 79.88 103 LEU A C 1
ATOM 809 O O . LEU A 1 103 ? -6.671 -2.171 17.168 1.00 79.88 103 LEU A O 1
ATOM 813 N N . ARG A 1 104 ? -5.055 -3.382 16.172 1.00 80.44 104 ARG A N 1
ATOM 814 C CA . ARG A 1 104 ? -5.402 -4.644 16.834 1.00 80.44 104 ARG A CA 1
ATOM 815 C C . ARG A 1 104 ? -5.242 -4.545 18.352 1.00 80.44 104 ARG A C 1
ATOM 817 O O . ARG A 1 104 ? -6.129 -4.979 19.087 1.00 80.44 104 ARG A O 1
ATOM 824 N N . GLU A 1 105 ? -4.161 -3.936 18.831 1.00 85.50 105 GLU A N 1
ATOM 825 C CA . GLU A 1 105 ? -3.926 -3.719 20.264 1.00 85.50 105 GLU A CA 1
ATOM 826 C C . GLU A 1 105 ? -4.995 -2.811 20.890 1.00 85.50 105 GLU A C 1
ATOM 828 O O . GLU A 1 105 ? -5.546 -3.135 21.945 1.00 85.50 105 GLU A O 1
ATOM 833 N N . VAL A 1 106 ? -5.359 -1.707 20.228 1.00 84.06 106 VAL A N 1
ATOM 834 C CA . VAL A 1 106 ? -6.451 -0.828 20.679 1.00 84.06 106 VAL A CA 1
ATOM 835 C C . VAL A 1 106 ? -7.757 -1.610 20.790 1.00 84.06 106 VAL A C 1
ATOM 837 O O . VAL A 1 106 ? -8.427 -1.530 21.820 1.00 84.06 106 VAL A O 1
ATOM 840 N N . TYR A 1 107 ? -8.100 -2.420 19.787 1.00 80.25 107 TYR A N 1
ATOM 841 C CA . TYR A 1 107 ? -9.301 -3.254 19.825 1.00 80.25 107 TYR A CA 1
ATOM 842 C C . TYR A 1 107 ? -9.291 -4.232 21.009 1.00 80.25 107 TYR A C 1
ATOM 844 O O . TYR A 1 107 ? -10.278 -4.325 21.750 1.00 80.25 107 TYR A O 1
ATOM 852 N N . HIS A 1 108 ? -8.172 -4.927 21.233 1.00 83.31 108 HIS A N 1
ATOM 853 C CA . HIS A 1 108 ? -8.020 -5.823 22.379 1.00 83.31 108 HIS A CA 1
ATOM 854 C C . HIS A 1 108 ? -8.187 -5.079 23.708 1.00 83.31 108 HIS A C 1
ATOM 856 O O . HIS A 1 108 ? -8.912 -5.552 24.587 1.00 83.31 108 HIS A O 1
ATOM 862 N N . ARG A 1 109 ? -7.602 -3.885 23.847 1.00 89.62 109 ARG A N 1
ATOM 863 C CA . ARG A 1 109 ? -7.744 -3.051 25.051 1.00 89.62 109 ARG A CA 1
ATOM 864 C C . ARG A 1 109 ? -9.170 -2.571 25.267 1.00 89.62 109 ARG A C 1
ATOM 866 O O . ARG A 1 109 ? -9.662 -2.646 26.388 1.00 89.62 109 ARG A O 1
ATOM 873 N N . VAL A 1 110 ? -9.858 -2.131 24.215 1.00 87.00 110 VAL A N 1
ATOM 874 C CA . VAL A 1 110 ? -11.265 -1.717 24.301 1.00 87.00 110 VAL A CA 1
ATOM 875 C C . VAL A 1 110 ? -12.131 -2.885 24.767 1.00 87.00 110 VAL A C 1
ATOM 877 O O . VAL A 1 110 ? -12.911 -2.726 25.706 1.00 87.00 110 VAL A O 1
ATOM 880 N N . LYS A 1 111 ? -11.946 -4.084 24.199 1.00 83.62 111 LYS A N 1
ATOM 881 C CA . LYS A 1 111 ? -12.645 -5.297 24.652 1.00 83.62 111 LYS A CA 1
ATOM 882 C C . LYS A 1 111 ? -12.404 -5.563 26.142 1.00 83.62 111 LYS A C 1
ATOM 884 O O . LYS A 1 111 ? -13.368 -5.772 26.878 1.00 83.62 111 LYS A O 1
ATOM 889 N N . ASN A 1 112 ? -11.148 -5.524 26.585 1.00 86.88 112 ASN A N 1
ATOM 890 C CA . ASN A 1 112 ? -10.785 -5.765 27.983 1.00 86.88 112 ASN A CA 1
ATOM 891 C C . ASN A 1 112 ? -11.400 -4.714 28.924 1.00 86.88 112 ASN A C 1
ATOM 893 O O . ASN A 1 112 ? -11.961 -5.063 29.964 1.00 86.88 112 ASN A O 1
ATOM 897 N N . ASN A 1 113 ? -11.373 -3.437 28.537 1.00 89.81 113 ASN A N 1
ATOM 898 C CA . ASN A 1 113 ? -11.951 -2.346 29.321 1.00 89.81 113 ASN A CA 1
ATOM 899 C C . ASN A 1 113 ? -13.469 -2.498 29.468 1.00 89.81 113 ASN A C 1
ATOM 901 O O . ASN A 1 113 ? -13.996 -2.373 30.571 1.00 89.81 113 ASN A O 1
ATOM 905 N N . LEU A 1 114 ? -14.183 -2.833 28.390 1.00 89.44 114 LEU A N 1
ATOM 906 C CA . LEU A 1 114 ? -15.635 -3.040 28.432 1.00 89.44 114 LEU A CA 1
ATOM 907 C C . LEU A 1 114 ? -16.014 -4.256 29.295 1.00 89.44 114 LEU A C 1
ATOM 909 O O . LEU A 1 114 ? -16.994 -4.203 30.041 1.00 89.44 114 LEU A O 1
ATOM 913 N N . GLN A 1 115 ? -15.218 -5.330 29.262 1.00 87.94 115 GLN A N 1
ATOM 914 C CA . GLN A 1 115 ? -15.390 -6.486 30.152 1.00 87.94 115 GLN A CA 1
ATOM 915 C C . GLN A 1 115 ? -15.175 -6.124 31.628 1.00 87.94 115 GLN A C 1
ATOM 917 O O . GLN A 1 115 ? -15.955 -6.546 32.490 1.00 87.94 115 GLN A O 1
ATOM 922 N N . MET A 1 116 ? -14.155 -5.315 31.925 1.00 92.50 116 MET A N 1
ATOM 923 C CA . MET A 1 116 ? -13.892 -4.823 33.277 1.00 92.50 116 MET A CA 1
ATOM 924 C C . MET A 1 116 ? -15.040 -3.939 33.776 1.00 92.50 116 MET A C 1
ATOM 926 O O . MET A 1 116 ? -15.550 -4.160 34.874 1.00 92.50 116 MET A O 1
ATOM 930 N N . ILE A 1 117 ? -15.506 -2.996 32.954 1.00 90.12 117 ILE A N 1
ATOM 931 C CA . ILE A 1 117 ? -16.640 -2.121 33.280 1.00 90.12 117 ILE A CA 1
ATOM 932 C C . ILE A 1 117 ? -17.898 -2.959 33.551 1.00 90.12 117 ILE A C 1
ATOM 934 O O . ILE A 1 117 ? -18.566 -2.745 34.562 1.00 90.12 117 ILE A O 1
ATOM 938 N N . SER A 1 118 ? -18.188 -3.969 32.721 1.00 88.31 118 SER A N 1
ATOM 939 C CA . SER A 1 118 ? -19.308 -4.896 32.952 1.00 88.31 118 SER A CA 1
ATOM 940 C C . SER A 1 118 ? -19.179 -5.656 34.277 1.00 88.31 118 SER A C 1
ATOM 942 O O . SER A 1 118 ? -20.147 -5.767 35.032 1.00 88.31 118 SER A O 1
ATOM 944 N N . SER A 1 119 ? -17.971 -6.110 34.617 1.00 90.94 119 SER A N 1
ATOM 945 C CA . SER A 1 119 ? -17.687 -6.769 35.899 1.00 90.94 119 SER A CA 1
ATOM 946 C C . SER A 1 119 ? -17.923 -5.840 37.094 1.00 90.94 119 SER A C 1
ATOM 948 O O . SER A 1 119 ? -18.561 -6.242 38.069 1.00 90.94 119 SER A O 1
ATOM 950 N N . ILE A 1 120 ? -17.479 -4.582 37.009 1.00 91.88 120 ILE A N 1
ATOM 951 C CA . ILE A 1 120 ? -17.710 -3.568 38.048 1.00 91.88 120 ILE A CA 1
ATOM 952 C C . ILE A 1 120 ? -19.208 -3.297 38.203 1.00 91.88 120 ILE A C 1
ATOM 954 O O . ILE A 1 120 ? -19.711 -3.313 39.324 1.00 91.88 120 ILE A O 1
ATOM 958 N N . MET A 1 121 ? -19.944 -3.107 37.105 1.00 89.94 121 MET A N 1
ATOM 959 C CA . MET A 1 121 ? -21.394 -2.883 37.156 1.00 89.94 121 MET A CA 1
ATOM 960 C C . MET A 1 121 ? -22.128 -4.062 37.801 1.00 89.94 121 MET A C 1
ATOM 962 O O . MET A 1 121 ? -22.979 -3.846 38.662 1.00 89.94 121 MET A O 1
ATOM 966 N N . ASN A 1 122 ? -21.746 -5.302 37.481 1.00 89.94 122 ASN A N 1
ATOM 967 C CA . ASN A 1 122 ? -22.289 -6.496 38.132 1.00 89.94 122 ASN A CA 1
ATOM 968 C C . ASN A 1 122 ? -22.042 -6.506 39.647 1.00 89.94 122 ASN A C 1
ATOM 970 O O . ASN A 1 122 ? -22.947 -6.826 40.420 1.00 89.94 122 ASN A O 1
ATOM 974 N N . LEU A 1 123 ? -20.840 -6.131 40.091 1.00 92.50 123 LEU A N 1
ATOM 975 C CA . LEU A 1 123 ? -20.524 -6.017 41.517 1.00 92.50 123 LEU A CA 1
ATOM 976 C C . LEU A 1 123 ? -21.341 -4.913 42.201 1.00 92.50 123 LEU A C 1
ATOM 978 O O . LEU A 1 123 ? -21.858 -5.132 43.296 1.00 92.50 123 LEU A O 1
ATOM 982 N N . GLN A 1 124 ? -21.498 -3.752 41.559 1.00 91.69 124 GLN A N 1
ATOM 983 C CA . GLN A 1 124 ? -22.288 -2.642 42.100 1.00 91.69 124 GLN A CA 1
ATOM 984 C C . GLN A 1 124 ? -23.780 -2.987 42.182 1.00 91.69 124 GLN A C 1
ATOM 986 O O . GLN A 1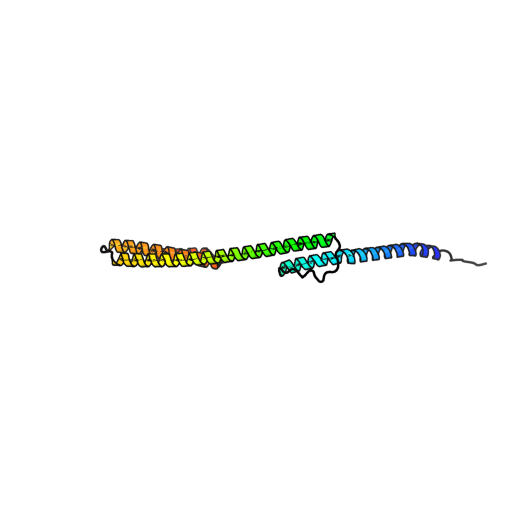 124 ? -24.417 -2.700 43.192 1.00 91.69 124 GLN A O 1
ATOM 991 N N . MET A 1 125 ? -24.330 -3.693 41.189 1.00 91.88 125 MET A N 1
ATOM 992 C CA . MET A 1 125 ? -25.714 -4.181 41.232 1.00 91.88 125 MET A CA 1
ATOM 993 C C . MET A 1 125 ? -25.953 -5.146 42.396 1.00 91.88 125 MET A C 1
ATOM 995 O O . MET A 1 125 ? -26.990 -5.059 43.053 1.00 91.88 125 MET A O 1
ATOM 999 N N . ARG A 1 126 ? -24.993 -6.035 42.691 1.00 90.38 126 ARG A N 1
ATOM 1000 C CA . ARG A 1 126 ? -25.072 -6.949 43.845 1.00 90.38 126 ARG A CA 1
ATOM 1001 C C . ARG A 1 126 ? -25.051 -6.206 45.184 1.00 90.38 126 ARG A C 1
ATOM 1003 O O . ARG A 1 126 ? -25.725 -6.635 46.112 1.00 90.38 126 ARG A O 1
ATOM 1010 N N . LYS A 1 127 ? -24.298 -5.104 45.281 1.00 90.69 127 LYS A N 1
ATOM 1011 C CA . LYS A 1 127 ? -24.197 -4.274 46.496 1.00 90.69 127 LYS A CA 1
ATOM 1012 C C . LYS A 1 127 ? -25.349 -3.280 46.664 1.00 90.69 127 LYS A C 1
ATOM 1014 O O . LYS A 1 127 ? -25.598 -2.831 47.778 1.00 90.69 127 LYS A O 1
ATOM 1019 N N . ALA A 1 128 ? -26.045 -2.923 45.588 1.00 90.44 128 ALA A N 1
ATOM 1020 C CA . ALA A 1 128 ? -27.154 -1.981 45.646 1.00 90.44 128 ALA A CA 1
ATOM 1021 C C . ALA A 1 128 ? -28.338 -2.568 46.435 1.00 90.44 128 ALA A C 1
ATOM 1023 O O . ALA A 1 128 ? -28.842 -3.643 46.098 1.00 90.44 128 ALA A O 1
ATOM 1024 N N . ALA A 1 129 ? -28.790 -1.847 47.465 1.00 86.25 129 ALA A N 1
ATOM 1025 C CA . ALA A 1 129 ? -29.948 -2.220 48.279 1.00 86.25 129 ALA A CA 1
ATOM 1026 C C . ALA A 1 129 ? -31.283 -1.792 47.639 1.00 86.25 129 ALA A C 1
ATOM 1028 O O . ALA A 1 129 ? -32.262 -2.527 47.725 1.00 86.25 129 ALA A O 1
ATOM 1029 N N . ASN A 1 130 ? -31.314 -0.637 46.957 1.00 92.94 130 ASN A N 1
ATOM 1030 C CA . ASN A 1 130 ? -32.520 -0.122 46.306 1.00 92.94 130 ASN A CA 1
ATOM 1031 C C . ASN A 1 130 ? -32.734 -0.782 44.918 1.00 92.94 130 ASN A C 1
ATOM 1033 O O . ASN A 1 130 ? -31.827 -0.724 44.073 1.00 92.94 130 ASN A O 1
ATOM 1037 N N . PRO A 1 131 ? -33.913 -1.377 44.641 1.00 88.81 131 PRO A N 1
ATOM 1038 C CA . PRO A 1 131 ? -34.262 -1.904 43.320 1.00 88.81 131 PRO A CA 1
ATOM 1039 C C . PRO A 1 131 ? -34.192 -0.870 42.180 1.00 88.81 131 PRO A C 1
ATOM 1041 O O . PRO A 1 131 ? -33.779 -1.235 41.078 1.00 88.81 131 PRO A O 1
ATOM 1044 N N . GLU A 1 132 ? -34.490 0.412 42.412 1.00 89.69 132 GLU A N 1
ATOM 1045 C CA . GLU A 1 132 ? -34.353 1.455 41.376 1.00 89.69 132 GLU A CA 1
ATOM 1046 C C . GLU A 1 132 ? -32.896 1.660 40.948 1.00 89.69 132 GLU A C 1
ATOM 1048 O O . GLU A 1 132 ? -32.600 1.775 39.757 1.00 89.69 132 GLU A O 1
ATOM 1053 N N . THR A 1 133 ? -31.960 1.643 41.902 1.00 89.38 133 THR A N 1
ATOM 1054 C CA . THR A 1 133 ? -30.521 1.753 41.620 1.00 89.38 133 THR A CA 1
ATOM 1055 C C . THR A 1 133 ? -30.026 0.559 40.806 1.00 89.38 133 THR A C 1
ATOM 1057 O O . THR A 1 133 ? -29.250 0.736 39.867 1.00 89.38 133 THR A O 1
ATOM 1060 N N . ARG A 1 134 ? -30.511 -0.658 41.101 1.00 90.69 134 ARG A N 1
ATOM 1061 C CA . ARG A 1 134 ? -30.206 -1.851 40.289 1.00 90.69 134 ARG A CA 1
ATOM 1062 C C . ARG A 1 134 ? -30.729 -1.711 38.862 1.00 90.69 134 ARG A C 1
ATOM 1064 O O . ARG A 1 134 ? -29.993 -2.006 37.925 1.00 90.69 134 ARG A O 1
ATOM 1071 N N . ALA A 1 135 ? -31.961 -1.233 38.688 1.00 89.19 135 ALA A N 1
ATOM 1072 C CA . ALA A 1 135 ? -32.542 -1.014 37.365 1.00 89.19 135 ALA A CA 1
ATOM 1073 C C . ALA A 1 135 ? -31.762 0.041 36.560 1.00 89.19 135 ALA A C 1
ATOM 1075 O O . ALA A 1 135 ? -31.503 -0.153 35.372 1.00 89.19 135 ALA A O 1
ATOM 1076 N N . ALA A 1 136 ? -31.331 1.131 37.201 1.00 88.88 136 ALA A N 1
ATOM 1077 C CA . ALA A 1 136 ? -30.501 2.153 36.566 1.00 88.88 136 ALA A CA 1
ATOM 1078 C C . ALA A 1 136 ? -29.122 1.613 36.137 1.00 88.88 136 ALA A C 1
ATOM 1080 O O . ALA A 1 136 ? -28.698 1.860 35.007 1.00 88.88 136 ALA A O 1
ATOM 1081 N N . LEU A 1 137 ? -28.452 0.837 36.996 1.00 88.88 137 LEU A N 1
ATOM 1082 C CA . LEU A 1 137 ? -27.169 0.194 36.681 1.00 88.88 137 LEU A CA 1
ATOM 1083 C C . LEU A 1 137 ? -27.291 -0.835 35.551 1.00 88.88 137 LEU A C 1
ATOM 1085 O O . LEU A 1 137 ? -26.422 -0.882 34.683 1.00 88.88 137 LEU A O 1
ATOM 1089 N N . LYS A 1 138 ? -28.380 -1.610 35.516 1.00 88.75 138 LYS A N 1
ATOM 1090 C CA . LYS A 1 138 ? -28.651 -2.561 34.431 1.00 88.75 138 LYS A CA 1
ATOM 1091 C C . LYS A 1 138 ? -28.803 -1.851 33.082 1.00 88.75 138 LYS A C 1
ATOM 1093 O O . LYS A 1 138 ? -28.126 -2.212 32.129 1.00 88.75 138 LYS A O 1
ATOM 1098 N N . ARG A 1 139 ? -29.578 -0.759 33.024 1.00 88.38 139 ARG A N 1
ATOM 1099 C CA . ARG A 1 139 ? -29.700 0.062 31.802 1.00 88.38 139 ARG A CA 1
ATOM 1100 C C . ARG A 1 139 ? -28.359 0.637 31.331 1.00 88.38 139 ARG A C 1
ATOM 1102 O O . ARG A 1 139 ? -28.124 0.749 30.130 1.00 88.38 139 ARG A O 1
ATOM 1109 N N . LEU A 1 140 ? -27.476 1.022 32.257 1.00 88.06 140 LEU A N 1
ATOM 1110 C CA . LEU A 1 140 ? -26.119 1.463 31.915 1.00 88.06 140 LEU A CA 1
ATOM 1111 C C . LEU A 1 140 ? -25.274 0.314 31.353 1.00 88.06 140 LEU A C 1
ATOM 1113 O O . LEU A 1 140 ? -24.588 0.511 30.352 1.00 88.06 140 LEU A O 1
ATOM 1117 N N . GLN A 1 141 ? -25.360 -0.879 31.943 1.00 88.25 141 GLN A N 1
ATOM 1118 C CA . GLN A 1 141 ? -24.682 -2.069 31.433 1.00 88.25 141 GLN A CA 1
ATOM 1119 C C . GLN A 1 141 ? -25.125 -2.418 30.013 1.00 88.25 141 GLN A C 1
ATOM 1121 O O . GLN A 1 141 ? -24.265 -2.628 29.157 1.00 88.25 141 GLN A O 1
ATOM 1126 N N . ASP A 1 142 ? -26.428 -2.399 29.741 1.00 87.38 142 ASP A N 1
ATOM 1127 C CA . ASP A 1 142 ? -26.974 -2.690 28.414 1.00 87.38 142 ASP A CA 1
ATOM 1128 C C . ASP A 1 142 ? -26.459 -1.688 27.363 1.00 87.38 142 ASP A C 1
ATOM 1130 O O . ASP A 1 142 ? -26.041 -2.082 26.274 1.00 87.38 142 ASP A O 1
ATOM 1134 N N . ARG A 1 143 ? -26.364 -0.393 27.707 1.00 87.62 143 ARG A N 1
ATOM 1135 C CA . ARG A 1 143 ? -25.771 0.633 26.823 1.00 87.62 143 ARG A CA 1
ATOM 1136 C C . ARG A 1 143 ? -24.283 0.400 26.555 1.00 87.62 143 ARG A C 1
ATOM 1138 O O . ARG A 1 143 ? -23.840 0.556 25.419 1.00 87.62 143 ARG A O 1
ATOM 1145 N N . VAL A 1 144 ? -23.508 0.026 27.574 1.00 87.94 144 VAL A N 1
ATOM 1146 C CA . VAL A 1 144 ? -22.073 -0.283 27.427 1.00 87.94 144 VAL A CA 1
ATOM 1147 C C . VAL A 1 144 ? -21.869 -1.513 26.537 1.00 87.94 144 VAL A C 1
ATOM 1149 O O . VAL A 1 144 ? -20.978 -1.515 25.688 1.00 87.94 144 VAL A O 1
ATOM 1152 N N . LEU A 1 145 ? -22.707 -2.542 26.687 1.00 83.62 145 LEU A N 1
ATOM 1153 C CA . LEU A 1 145 ? -22.684 -3.731 25.832 1.00 83.62 145 LEU A CA 1
ATOM 1154 C C . LEU A 1 145 ? -23.095 -3.411 24.387 1.00 83.62 145 LEU A C 1
ATOM 1156 O O . LEU A 1 145 ? -22.453 -3.899 23.458 1.00 83.62 145 LEU A O 1
ATOM 1160 N N . GLY A 1 146 ? -24.089 -2.541 24.188 1.00 85.50 146 GLY A N 1
ATOM 1161 C CA . GLY A 1 146 ? -24.460 -2.031 22.866 1.00 85.50 146 GLY A CA 1
ATOM 1162 C C . GLY A 1 146 ? -23.301 -1.307 22.175 1.00 85.50 146 GLY A C 1
ATOM 1163 O O . GLY A 1 146 ? -22.975 -1.614 21.029 1.00 85.50 146 GLY A O 1
ATOM 1164 N N . LEU A 1 147 ? -22.593 -0.425 22.890 1.00 83.12 147 LEU A N 1
ATOM 1165 C CA . LEU A 1 147 ? -21.394 0.245 22.369 1.00 83.12 147 LEU A CA 1
ATOM 1166 C C . LEU A 1 147 ? -20.279 -0.757 22.017 1.00 83.12 147 LEU A C 1
ATOM 1168 O O . LEU A 1 147 ? -19.609 -0.602 20.997 1.00 83.12 147 LEU A O 1
ATOM 1172 N N . ALA A 1 148 ? -20.108 -1.810 22.824 1.00 81.94 148 ALA A N 1
ATOM 1173 C CA . ALA A 1 148 ? -19.164 -2.892 22.543 1.00 81.94 148 ALA A CA 1
ATOM 1174 C C . ALA A 1 148 ? -19.488 -3.633 21.236 1.00 81.94 148 ALA A C 1
ATOM 1176 O O . ALA A 1 148 ? -18.574 -4.009 20.499 1.00 81.94 148 ALA A O 1
ATOM 1177 N N . SER A 1 149 ? -20.779 -3.847 20.965 1.00 80.38 149 SER A N 1
ATOM 1178 C CA . SER A 1 149 ? -21.277 -4.483 19.741 1.00 80.38 149 SER A CA 1
ATOM 1179 C C . SER A 1 149 ? -20.991 -3.616 18.514 1.00 80.38 149 SER A C 1
ATOM 1181 O O . SER A 1 149 ? -20.344 -4.072 17.571 1.00 80.38 149 SER A O 1
ATOM 1183 N N . VAL A 1 150 ? -21.342 -2.326 18.574 1.00 83.19 150 VAL A N 1
ATOM 1184 C CA . VAL A 1 150 ? -21.065 -1.357 17.498 1.00 83.19 150 VAL A CA 1
ATOM 1185 C C . VAL A 1 150 ? -19.567 -1.276 17.199 1.00 83.19 150 VAL A C 1
ATOM 1187 O O . VAL A 1 150 ? -19.162 -1.362 16.041 1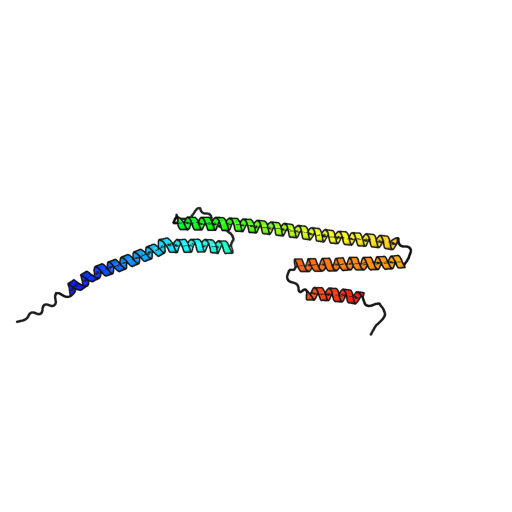.00 83.19 150 VAL A O 1
ATOM 1190 N N . HIS A 1 151 ? -18.725 -1.185 18.232 1.00 79.06 151 HIS A N 1
ATOM 1191 C CA . HIS A 1 151 ? -17.270 -1.151 18.064 1.00 79.06 151 HIS A CA 1
ATOM 1192 C C . HIS A 1 151 ? -16.727 -2.420 17.383 1.00 79.06 151 HIS A C 1
ATOM 1194 O O . HIS A 1 151 ? -15.812 -2.347 16.563 1.00 79.06 151 HIS A O 1
ATOM 1200 N N . ARG A 1 152 ? -17.288 -3.597 17.693 1.00 76.12 152 ARG A N 1
ATOM 1201 C CA . ARG A 1 152 ? -16.904 -4.867 17.060 1.00 76.12 152 ARG A CA 1
ATOM 1202 C C . ARG A 1 152 ? -17.309 -4.921 15.587 1.00 76.12 152 ARG A C 1
ATOM 1204 O O . ARG A 1 152 ? -16.480 -5.311 14.767 1.00 76.12 152 ARG A O 1
ATOM 1211 N N . ASN A 1 153 ? -18.523 -4.487 15.256 1.00 75.12 153 ASN A N 1
ATOM 1212 C CA . ASN A 1 153 ? -19.028 -4.472 13.879 1.00 75.12 153 ASN A CA 1
ATOM 1213 C C . ASN A 1 153 ? -18.263 -3.476 12.991 1.00 75.12 153 ASN A C 1
ATOM 1215 O O . ASN A 1 153 ? -17.947 -3.787 11.842 1.00 75.12 153 ASN A O 1
ATOM 1219 N N . LEU A 1 154 ? -17.888 -2.307 13.521 1.00 71.19 154 LEU A N 1
ATOM 1220 C CA . LEU A 1 154 ? -17.039 -1.345 12.807 1.00 71.19 154 LEU A CA 1
ATOM 1221 C C . LEU A 1 154 ? -15.638 -1.902 12.518 1.00 71.19 154 LEU A C 1
ATOM 1223 O O . LEU A 1 154 ? -15.118 -1.719 11.423 1.00 71.19 154 LEU A O 1
ATOM 1227 N N . TYR A 1 155 ? -15.034 -2.622 13.467 1.00 66.50 155 TYR A N 1
ATOM 1228 C CA . TYR A 1 155 ? -13.731 -3.249 13.233 1.00 66.50 155 TYR A CA 1
ATOM 1229 C C . TYR A 1 155 ? -13.821 -4.412 12.232 1.00 66.50 155 TYR A C 1
ATOM 1231 O O . TYR A 1 155 ? -13.016 -4.482 11.311 1.00 66.50 155 TYR A O 1
ATOM 1239 N N . GLN A 1 156 ? -14.819 -5.296 12.356 1.00 65.31 156 GLN A N 1
ATOM 1240 C CA . GLN A 1 156 ? -15.013 -6.401 11.406 1.00 65.31 156 GLN A CA 1
ATOM 1241 C C . GLN A 1 156 ? -15.282 -5.901 9.981 1.00 65.31 156 GLN A C 1
ATOM 1243 O O . GLN A 1 156 ? -14.760 -6.471 9.030 1.00 65.31 156 GLN A O 1
ATOM 1248 N N . SER A 1 157 ? -16.042 -4.817 9.819 1.00 62.28 157 SER A N 1
ATOM 1249 C CA . SER A 1 157 ? -16.256 -4.195 8.505 1.00 62.28 157 SER A CA 1
ATOM 1250 C C . SER A 1 157 ? -14.999 -3.510 7.953 1.00 62.28 157 SER A C 1
ATOM 1252 O O . SER A 1 157 ? -14.760 -3.590 6.748 1.00 62.28 157 SER A O 1
ATOM 1254 N N . ALA A 1 158 ? -14.161 -2.914 8.809 1.00 56.94 158 ALA A N 1
ATOM 1255 C CA . ALA A 1 158 ? -12.873 -2.340 8.416 1.00 56.94 158 ALA A CA 1
ATOM 1256 C C . ALA A 1 158 ? -11.840 -3.405 7.993 1.00 56.94 158 ALA A C 1
ATOM 1258 O O . ALA A 1 158 ? -11.150 -3.204 6.996 1.00 56.94 158 ALA A O 1
ATOM 1259 N N . ASP A 1 159 ? -11.777 -4.550 8.684 1.00 54.28 159 ASP A N 1
ATOM 1260 C CA . ASP A 1 159 ? -10.932 -5.702 8.305 1.00 54.28 159 ASP A CA 1
ATOM 1261 C C . ASP A 1 159 ? -11.431 -6.363 6.998 1.00 54.28 159 ASP A C 1
ATOM 1263 O O . ASP A 1 159 ? -10.654 -6.940 6.239 1.00 54.28 159 ASP A O 1
ATOM 1267 N N . LEU A 1 160 ? -12.733 -6.251 6.696 1.00 46.03 160 LEU A N 1
ATOM 1268 C CA . LEU A 1 160 ? -13.351 -6.832 5.499 1.00 46.03 160 LEU A CA 1
ATOM 1269 C C . LEU A 1 160 ? -13.333 -5.927 4.259 1.00 46.03 160 LEU A C 1
ATOM 1271 O O . LEU A 1 160 ? -13.608 -6.452 3.186 1.00 46.03 160 LEU A O 1
ATOM 1275 N N . SER A 1 161 ? -13.072 -4.615 4.371 1.00 43.06 161 SER A N 1
ATOM 1276 C CA . SER A 1 161 ? -12.910 -3.603 3.289 1.00 43.06 161 SER A CA 1
ATOM 1277 C C . SER A 1 161 ? -13.811 -3.725 2.028 1.00 43.06 161 SER A C 1
ATOM 1279 O O . SER A 1 161 ? -13.520 -3.164 0.972 1.00 43.06 161 SER A O 1
ATOM 1281 N N . LYS A 1 162 ? -14.932 -4.454 2.107 1.00 44.88 162 LYS A N 1
ATOM 1282 C CA . LYS A 1 162 ? -15.866 -4.757 1.008 1.00 44.88 162 LYS A CA 1
ATOM 1283 C C . LYS A 1 162 ? -17.271 -5.137 1.490 1.00 44.88 162 LYS A C 1
ATOM 1285 O O . LYS A 1 162 ? -17.981 -5.819 0.756 1.00 44.88 162 LYS A O 1
ATOM 1290 N N . THR A 1 163 ? -17.710 -4.727 2.682 1.00 46.66 163 THR A N 1
ATOM 1291 C CA . THR A 1 163 ? -19.077 -5.079 3.113 1.00 46.66 163 THR A CA 1
ATOM 1292 C C . THR A 1 163 ? -19.953 -3.862 3.359 1.00 46.66 163 THR A C 1
ATOM 1294 O O . THR A 1 163 ? -19.588 -2.929 4.068 1.00 46.66 163 THR A O 1
ATOM 1297 N N . ASP A 1 164 ? -21.100 -3.929 2.690 1.00 52.47 164 ASP A N 1
ATOM 1298 C CA . ASP A 1 164 ? -22.171 -2.963 2.505 1.00 52.47 164 ASP A CA 1
ATOM 1299 C C . ASP A 1 164 ? -22.643 -2.311 3.817 1.00 52.47 164 ASP A C 1
ATOM 1301 O O . ASP A 1 164 ? -23.170 -2.974 4.715 1.00 52.47 164 ASP A O 1
ATOM 1305 N N . ALA A 1 165 ? -22.488 -0.988 3.911 1.00 53.12 165 ALA A N 1
ATOM 1306 C CA . ALA A 1 165 ? -22.967 -0.179 5.032 1.00 53.12 165 ALA A CA 1
ATOM 1307 C C . ALA A 1 165 ? -24.480 -0.358 5.293 1.00 53.12 165 ALA A C 1
ATOM 1309 O O . ALA A 1 165 ? -24.937 -0.152 6.420 1.00 53.12 165 ALA A O 1
ATOM 1310 N N . GLY A 1 166 ? -25.252 -0.797 4.289 1.00 55.19 166 GLY A N 1
ATOM 1311 C CA . GLY A 1 166 ? -26.672 -1.119 4.431 1.00 55.19 166 GLY A CA 1
ATOM 1312 C C . GLY A 1 166 ? -26.952 -2.311 5.353 1.00 55.19 166 GLY A C 1
ATOM 1313 O O . GLY A 1 166 ? -27.943 -2.293 6.086 1.00 55.19 166 GLY A O 1
ATOM 1314 N N . ALA A 1 167 ? -26.073 -3.317 5.386 1.00 56.72 167 ALA A N 1
ATOM 1315 C CA . ALA A 1 167 ? -26.223 -4.472 6.276 1.00 56.72 167 ALA A CA 1
ATOM 1316 C C . ALA A 1 167 ? -25.984 -4.085 7.744 1.00 56.72 167 ALA A C 1
ATOM 1318 O O . ALA A 1 167 ? -26.724 -4.501 8.634 1.00 56.72 167 ALA A O 1
ATOM 1319 N N . LEU A 1 168 ? -25.001 -3.212 7.976 1.00 52.50 168 LEU A N 1
ATOM 1320 C CA . LEU A 1 168 ? -24.621 -2.735 9.306 1.00 52.50 168 LEU A CA 1
ATOM 1321 C C . LEU A 1 168 ? -25.708 -1.834 9.916 1.00 52.50 168 LEU A C 1
ATOM 1323 O O . LEU A 1 168 ? -26.014 -1.940 11.102 1.00 52.50 168 LEU A O 1
ATOM 1327 N N . LEU A 1 169 ? -26.343 -0.995 9.091 1.00 61.53 169 LEU A N 1
ATOM 1328 C CA . LEU A 1 169 ? -27.498 -0.197 9.504 1.00 61.53 169 LEU A CA 1
ATOM 1329 C C . LEU A 1 169 ? -28.718 -1.064 9.823 1.00 61.53 169 LEU A C 1
ATOM 1331 O O . LEU A 1 169 ? -29.388 -0.785 10.813 1.00 61.53 169 LEU A O 1
ATOM 1335 N N . ARG A 1 170 ? -28.987 -2.119 9.039 1.00 66.81 170 ARG A N 1
ATOM 1336 C CA . ARG A 1 170 ? -30.092 -3.057 9.309 1.00 66.81 170 ARG A CA 1
ATOM 1337 C C . ARG A 1 170 ? -29.921 -3.802 10.622 1.00 66.81 170 ARG A C 1
ATOM 1339 O O . ARG A 1 170 ? -30.863 -3.859 11.398 1.00 66.81 170 ARG A O 1
ATOM 1346 N N . GLU A 1 171 ? -28.725 -4.308 10.904 1.00 66.81 171 GLU A N 1
ATOM 1347 C CA . GLU A 1 171 ? -28.489 -5.071 12.132 1.00 66.81 171 GLU A CA 1
ATOM 1348 C C . GLU A 1 171 ? -28.589 -4.196 13.392 1.00 66.81 171 GLU A C 1
ATOM 1350 O O . GLU A 1 171 ? -29.152 -4.617 14.403 1.00 66.81 171 GLU A O 1
ATOM 1355 N N . ILE A 1 172 ? -28.116 -2.945 13.325 1.00 72.06 172 ILE A N 1
ATOM 1356 C CA . ILE A 1 172 ? -28.295 -1.977 14.416 1.00 72.06 172 ILE A CA 1
ATOM 1357 C C . ILE A 1 172 ? -29.776 -1.608 14.581 1.00 72.06 172 ILE A C 1
ATOM 1359 O O . ILE A 1 172 ? -30.249 -1.505 15.716 1.00 72.06 172 ILE A O 1
ATOM 1363 N N . PHE A 1 173 ? -30.515 -1.427 13.481 1.00 74.75 173 PHE A N 1
ATOM 1364 C CA . PHE A 1 173 ? -31.956 -1.163 13.528 1.00 74.75 173 PHE A CA 1
ATOM 1365 C C . PHE A 1 173 ? -32.718 -2.318 14.177 1.00 74.75 173 PHE A C 1
ATOM 1367 O O . PHE A 1 173 ? -33.499 -2.080 15.093 1.00 74.75 173 PHE A O 1
ATOM 1374 N N . ASP A 1 174 ? -32.435 -3.560 13.789 1.00 71.00 174 ASP A N 1
ATOM 1375 C CA . ASP A 1 174 ? -33.119 -4.736 14.332 1.00 71.00 174 ASP A CA 1
ATOM 1376 C C . ASP A 1 174 ? -32.806 -4.939 15.822 1.00 71.00 174 ASP A C 1
ATOM 1378 O O . ASP A 1 174 ? -33.709 -5.197 16.619 1.00 71.00 174 ASP A O 1
ATOM 1382 N N . GLN A 1 175 ? -31.549 -4.744 16.241 1.00 65.38 175 GLN A N 1
ATOM 1383 C CA . GLN A 1 175 ? -31.159 -4.860 17.652 1.00 65.38 175 GLN A CA 1
ATOM 1384 C C . GLN A 1 175 ? -31.750 -3.746 18.529 1.00 65.38 175 GLN A C 1
ATOM 1386 O O . GLN A 1 175 ? -32.068 -3.986 19.695 1.00 65.38 175 GLN A O 1
ATOM 1391 N N . THR A 1 176 ? -31.919 -2.533 17.994 1.00 67.06 176 THR A N 1
ATOM 1392 C CA . THR A 1 176 ? -32.527 -1.418 18.739 1.00 67.06 176 THR A CA 1
ATOM 1393 C C . THR A 1 176 ? -34.052 -1.495 18.770 1.00 67.06 176 THR A C 1
ATOM 1395 O O . THR A 1 176 ? -34.634 -1.178 19.805 1.00 67.06 176 THR A O 1
ATOM 1398 N N . LEU A 1 177 ? -34.702 -1.987 17.710 1.00 61.75 177 LEU A N 1
ATOM 1399 C CA . LEU A 1 177 ? -36.149 -2.235 17.683 1.00 61.75 177 LEU A CA 1
ATOM 1400 C C . LEU A 1 177 ? -36.557 -3.363 18.632 1.00 61.75 177 LEU A C 1
ATOM 1402 O O . LEU A 1 177 ? -37.512 -3.199 19.386 1.00 61.75 177 LEU A O 1
ATOM 1406 N N . LEU A 1 178 ? -35.798 -4.462 18.676 1.00 54.97 178 LEU A N 1
ATOM 1407 C CA . LEU A 1 178 ? -36.051 -5.565 19.611 1.00 54.97 178 LEU A CA 1
ATOM 1408 C C . LEU A 1 178 ? -35.890 -5.149 21.081 1.00 54.97 178 LEU A C 1
ATOM 1410 O O . LEU A 1 178 ? -36.588 -5.672 21.944 1.00 54.97 178 LEU A O 1
ATOM 1414 N N . ALA A 1 179 ? -35.008 -4.190 21.376 1.00 54.84 179 ALA A N 1
ATOM 1415 C CA . ALA A 1 179 ? -34.836 -3.641 22.722 1.00 54.84 179 ALA A CA 1
ATOM 1416 C C . ALA A 1 179 ? -35.852 -2.534 23.078 1.00 54.84 179 ALA A C 1
ATOM 1418 O O . ALA A 1 179 ? -35.967 -2.170 24.250 1.00 54.84 179 ALA A O 1
ATOM 1419 N N . ALA A 1 180 ? -36.572 -1.989 22.091 1.00 53.34 180 ALA A N 1
ATOM 1420 C CA . ALA A 1 180 ? -37.514 -0.881 22.258 1.00 53.34 180 ALA A CA 1
ATOM 1421 C C . ALA A 1 180 ? -38.981 -1.320 22.409 1.00 53.34 180 ALA A C 1
ATOM 1423 O O . ALA A 1 180 ? -39.814 -0.480 22.748 1.00 53.34 180 ALA A O 1
ATOM 1424 N N . ILE A 1 181 ? -39.311 -2.600 22.196 1.00 52.06 181 ILE A N 1
ATOM 1425 C CA . ILE A 1 181 ? -40.666 -3.127 22.416 1.00 52.06 181 ILE A CA 1
ATOM 1426 C C . ILE A 1 181 ? -40.811 -3.537 23.896 1.00 52.06 181 ILE A C 1
ATOM 1428 O O . ILE A 1 181 ? -40.171 -4.498 24.330 1.00 52.06 181 ILE A O 1
ATOM 1432 N N . PRO A 1 182 ? -41.627 -2.833 24.706 1.00 48.03 182 PRO A N 1
ATOM 1433 C CA . PRO A 1 182 ? -41.951 -3.281 26.055 1.00 48.03 182 PRO A CA 1
ATOM 1434 C C . PRO A 1 182 ? -42.778 -4.581 26.002 1.00 48.03 182 PRO A C 1
ATOM 1436 O O . PRO A 1 182 ? -43.621 -4.729 25.117 1.00 48.03 182 PRO A O 1
ATOM 1439 N N . PRO A 1 183 ? -42.586 -5.527 26.941 1.00 45.41 183 PRO A N 1
ATOM 1440 C CA . PRO A 1 183 ? -43.379 -6.751 26.985 1.00 45.41 183 PRO A CA 1
ATOM 1441 C C . PRO A 1 183 ? -44.834 -6.396 27.314 1.00 45.41 183 PRO A C 1
ATOM 1443 O O . PRO A 1 183 ? -45.116 -5.961 28.431 1.00 45.41 183 PRO A O 1
ATOM 1446 N N . GLY A 1 184 ? -45.753 -6.552 26.353 1.00 49.25 184 GLY A N 1
ATOM 1447 C CA . GLY A 1 184 ? -47.181 -6.374 26.636 1.00 49.25 184 GLY A CA 1
ATOM 1448 C C . GLY A 1 184 ? -48.141 -6.062 25.488 1.00 49.25 184 GLY A C 1
ATOM 1449 O O . GLY A 1 184 ? -49.298 -5.798 25.792 1.00 49.25 184 GLY A O 1
ATOM 1450 N N . ILE A 1 185 ? -47.740 -6.078 24.214 1.00 51.59 185 ILE A N 1
ATOM 1451 C CA . ILE A 1 185 ? -48.706 -5.956 23.107 1.00 51.59 185 ILE A CA 1
ATOM 1452 C C . ILE A 1 185 ? -48.382 -7.015 22.050 1.00 51.59 185 ILE A C 1
ATOM 1454 O O . ILE A 1 185 ? -47.493 -6.822 21.225 1.00 51.59 185 ILE A O 1
ATOM 1458 N N . ASP A 1 186 ? -49.087 -8.142 22.140 1.00 42.94 186 ASP A N 1
ATOM 1459 C CA . ASP A 1 186 ? -49.262 -9.087 21.032 1.00 42.94 186 ASP A CA 1
ATOM 1460 C C . ASP A 1 186 ? -50.310 -8.530 20.040 1.00 42.94 186 ASP A C 1
ATOM 1462 O O . ASP A 1 186 ? -51.112 -7.676 20.439 1.00 42.94 186 ASP A O 1
ATOM 1466 N N . PRO A 1 187 ? -50.274 -8.954 18.760 1.00 48.28 187 PRO A N 1
ATOM 1467 C CA . PRO A 1 187 ? -51.121 -8.425 17.685 1.00 48.28 187 PRO A CA 1
ATOM 1468 C C . PRO A 1 187 ? -52.628 -8.644 17.879 1.00 48.28 187 PRO A C 1
ATOM 1470 O O . PRO A 1 187 ? -53.025 -9.659 18.496 1.00 48.28 187 PRO A O 1
#

Radius of gyration: 41.61 Å; chains: 1; bounding box: 80×18×148 Å